Protein AF-A0A378QZB0-F1 (afdb_monomer_lite)

pLDDT: mean 86.27, std 17.07, range [34.69, 98.69]

Secondary structure (DSSP, 8-state):
--HHHHHHHHHHHHHHHHHHHHHHHHHHHHHHHH-----GGGTTTSTTEETTEE--S--S-----GGG--S---SB---TTS-SSPPP-----GGG-SSPPSEEEEEEETTEEEEEETTEEEEES---S-SSTT--TTBS--SS--SS-GGG---EEEEE---SSTTT--HHHHHHHTTTEEEEEEETTHHHHHHHTT--GGGEEEE-TT---SS--GGGHHHHTTS-----

InterPro domains:
  IPR001279 Metallo-beta-lactamase [PF12706] (121-206)
  IPR036866 Ribonuclease Z/Hydroxyacylglutathione hydrolase-like [G3DSA:3.60.15.10] (92-217)
  IPR036866 Ribonuclease Z/Hydroxyacylglutathione hydrolase-like [SSF56281] (97-210)

Sequence (232 aa):
MKPIFKKLLKFTLATLGVLTLIVAILGIMLYRNLGGLPIESRFAHLPYYKNGQFVNLYTDDLPYCPDQATGKGGFIRHDGYTPNGRLPMILLDKTHFGQPKNFAYYWLGHASAILELDGQRFLTDPVFDNANPLNLPLIAPRLQKAPITRQNLPAIDVALISHDHYDHLEATTIRHLVDKAGRFIAPLGVGVRLESWGVPADKITELGWGVFSLGRNPWYESIDNAVKVPKN

Foldseek 3Di:
DDPVVVVVVVVVVVVVVVVVVVVVVLVVLLDLLVFDWDDQVVCVPPPQQDPNDGHDPDPPPDPDDVVPDDDDDDFFDDDPPQDPDDDDDAADFLVVDDFQDCWDWADQDDQFIWTRHHRATETFLDAFAAQDSRSDCGTRGDSDGGSYDLVRDAQHAEYEAEDCGSSRDGLVSLLSCLPRYNAYEEAPGCLSRSVSSPRDSVRYDHDYPPDDDPDDDPPVVVVVVVPPPDDD

Radius of gyration: 23.13 Å; chains: 1; bounding box: 54×54×81 Å

Organism: NCBI:txid90240

Structure (mmCIF, N/CA/C/O backbone):
data_AF-A0A378QZB0-F1
#
_entry.id   AF-A0A378QZB0-F1
#
loop_
_atom_site.group_PDB
_atom_site.id
_atom_site.type_symbol
_atom_site.label_atom_id
_atom_site.label_alt_id
_atom_site.label_comp_id
_atom_site.label_asym_id
_atom_site.label_entity_id
_atom_site.label_seq_id
_atom_site.pdbx_PDB_ins_code
_atom_site.Cartn_x
_atom_site.Cartn_y
_atom_site.Cartn_z
_atom_site.occupancy
_atom_site.B_iso_or_equiv
_atom_site.auth_seq_id
_atom_site.auth_comp_id
_atom_site.auth_asym_id
_atom_site.auth_atom_id
_atom_site.pdbx_PDB_model_num
ATOM 1 N N . MET A 1 1 ? 34.497 34.334 33.535 1.00 57.41 1 MET A N 1
ATOM 2 C CA . MET A 1 1 ? 33.195 34.097 32.857 1.00 57.41 1 MET A CA 1
ATOM 3 C C . MET A 1 1 ? 32.102 33.867 33.892 1.00 57.41 1 MET A C 1
ATOM 5 O O . MET A 1 1 ? 32.253 32.968 34.713 1.00 57.41 1 MET A O 1
ATOM 9 N N . LYS A 1 2 ? 31.036 34.683 33.885 1.00 72.56 2 LYS A N 1
ATOM 10 C CA . LYS A 1 2 ? 29.952 34.644 34.887 1.00 72.56 2 LYS A CA 1
ATOM 11 C C . LYS A 1 2 ? 29.282 33.248 34.929 1.00 72.56 2 LYS A C 1
ATOM 13 O O . LYS A 1 2 ? 29.095 32.654 33.867 1.00 72.56 2 LYS A O 1
ATOM 18 N N . PRO A 1 3 ? 28.884 32.721 36.105 1.00 78.31 3 PRO A N 1
ATOM 19 C CA . PRO A 1 3 ? 28.261 31.392 36.251 1.00 78.31 3 PRO A CA 1
ATOM 20 C C . PRO A 1 3 ? 26.994 31.209 35.396 1.00 78.31 3 PRO A C 1
ATOM 22 O O . PRO A 1 3 ? 26.694 30.101 34.954 1.00 78.31 3 PRO A O 1
ATOM 25 N N . ILE A 1 4 ? 26.306 32.311 35.090 1.00 83.69 4 ILE A N 1
ATOM 26 C CA . ILE A 1 4 ? 25.156 32.372 34.180 1.00 83.69 4 ILE A CA 1
ATOM 27 C C . ILE A 1 4 ? 25.539 31.945 32.753 1.00 83.69 4 ILE A C 1
ATOM 29 O O . ILE A 1 4 ? 24.820 31.165 32.141 1.00 83.69 4 ILE A O 1
ATOM 33 N N . PHE A 1 5 ? 26.704 32.365 32.246 1.00 86.38 5 PHE A N 1
ATOM 34 C CA . PHE A 1 5 ? 27.153 32.030 30.890 1.00 86.38 5 PHE A CA 1
ATOM 35 C C . PHE A 1 5 ? 27.443 30.531 30.732 1.00 86.38 5 PHE A C 1
ATOM 37 O O . PHE A 1 5 ? 27.072 29.930 29.730 1.00 86.38 5 PHE A O 1
ATOM 44 N N . LYS A 1 6 ? 28.046 29.891 31.746 1.00 84.50 6 LYS A N 1
ATOM 45 C CA . LYS A 1 6 ? 28.283 28.436 31.735 1.00 84.50 6 LYS A CA 1
ATOM 46 C C . LYS A 1 6 ? 26.972 27.642 31.760 1.00 84.50 6 LYS A C 1
ATOM 48 O O . LYS A 1 6 ? 26.887 26.613 31.101 1.00 84.50 6 LYS A O 1
ATOM 53 N N . LYS A 1 7 ? 25.961 28.105 32.509 1.00 85.19 7 LYS A N 1
ATOM 54 C CA . LYS A 1 7 ? 24.623 27.493 32.505 1.00 85.19 7 LYS A CA 1
ATOM 55 C C . LYS A 1 7 ? 23.951 27.660 31.141 1.00 85.19 7 LYS A C 1
ATOM 57 O O . LYS A 1 7 ? 23.497 26.667 30.590 1.00 85.19 7 LYS A O 1
ATOM 62 N N . LEU A 1 8 ? 23.965 28.872 30.579 1.00 89.69 8 LEU A N 1
ATOM 63 C CA . LEU A 1 8 ? 23.388 29.157 29.264 1.00 89.69 8 LEU A CA 1
ATOM 64 C C . LEU A 1 8 ? 24.034 28.303 28.167 1.00 89.69 8 LEU A C 1
ATOM 66 O O . LEU A 1 8 ? 23.321 27.643 27.428 1.00 89.69 8 LEU A O 1
ATOM 70 N N . LEU A 1 9 ? 25.368 28.221 28.128 1.00 91.44 9 LEU A N 1
ATOM 71 C CA . LEU A 1 9 ? 26.087 27.378 27.169 1.00 91.44 9 LEU A CA 1
ATOM 72 C C . LEU A 1 9 ? 25.707 25.895 27.299 1.00 91.44 9 LEU A C 1
ATOM 74 O O . LEU A 1 9 ? 25.482 25.240 26.288 1.00 91.44 9 LEU A O 1
ATOM 78 N N . LYS A 1 10 ? 25.596 25.363 28.526 1.00 90.56 10 LYS A N 1
ATOM 79 C CA . LYS A 1 10 ? 25.145 23.978 28.752 1.00 90.56 10 LYS A CA 1
ATOM 80 C C . LYS A 1 10 ? 23.723 23.746 28.240 1.00 90.56 10 LYS A C 1
ATOM 82 O O . LYS A 1 10 ? 23.491 22.730 27.597 1.00 90.56 10 LYS A O 1
ATOM 87 N N . PHE A 1 11 ? 22.799 24.675 28.497 1.00 93.88 11 PHE A N 1
ATOM 88 C CA . PHE A 1 11 ? 21.435 24.593 27.970 1.00 93.88 11 PHE A CA 1
ATOM 89 C C . PHE A 1 11 ? 21.423 24.650 26.443 1.00 93.88 11 PHE A C 1
ATOM 91 O O . PHE A 1 11 ? 20.806 23.796 25.821 1.00 93.88 11 PHE A O 1
ATOM 98 N N . THR A 1 12 ? 22.158 25.582 25.832 1.00 93.44 12 THR A N 1
ATOM 99 C CA . THR A 1 12 ? 22.260 25.685 24.371 1.00 93.44 12 THR A CA 1
ATOM 100 C C . THR A 1 12 ? 22.815 24.405 23.750 1.00 93.44 12 THR A C 1
ATOM 102 O O . THR A 1 12 ? 22.236 23.893 22.797 1.00 93.44 12 THR A O 1
ATOM 105 N N . LEU A 1 13 ? 23.900 23.850 24.301 1.00 95.69 13 LEU A N 1
ATOM 106 C CA . LEU A 1 13 ? 24.486 22.597 23.817 1.00 95.69 13 LEU A CA 1
ATOM 107 C C . LEU A 1 13 ? 23.532 21.409 23.992 1.00 95.69 13 LEU A C 1
ATOM 109 O O . LEU A 1 13 ? 23.420 20.589 23.084 1.00 95.69 13 LEU A O 1
ATOM 113 N N . ALA A 1 14 ? 22.813 21.330 25.116 1.00 95.31 14 ALA A N 1
ATOM 114 C CA . ALA A 1 14 ? 21.803 20.296 25.333 1.00 95.31 14 ALA A CA 1
ATOM 115 C C . ALA A 1 14 ? 20.660 20.403 24.312 1.00 95.31 14 ALA A C 1
ATOM 117 O O . ALA A 1 14 ? 20.296 19.406 23.692 1.00 95.31 14 ALA A O 1
ATOM 118 N N . THR A 1 15 ? 20.146 21.612 24.073 1.00 95.50 15 THR A N 1
ATOM 119 C CA . THR A 1 15 ? 19.108 21.867 23.066 1.00 95.50 15 THR A CA 1
ATOM 120 C C . THR A 1 15 ? 19.581 21.489 21.664 1.00 95.50 15 THR A C 1
ATOM 122 O O . THR A 1 15 ? 18.864 20.795 20.948 1.00 95.50 15 THR A O 1
ATOM 125 N N . LEU A 1 16 ? 20.800 21.878 21.275 1.00 96.88 16 LEU A N 1
ATOM 126 C CA . LEU A 1 16 ? 21.385 21.500 19.984 1.00 96.88 16 LEU A CA 1
ATOM 127 C C . LEU A 1 16 ? 21.545 19.981 19.852 1.00 96.88 16 LEU A C 1
ATOM 129 O O . LEU A 1 16 ? 21.232 19.425 18.799 1.00 96.88 16 LEU A O 1
ATOM 133 N N . GLY A 1 17 ? 21.974 19.301 20.918 1.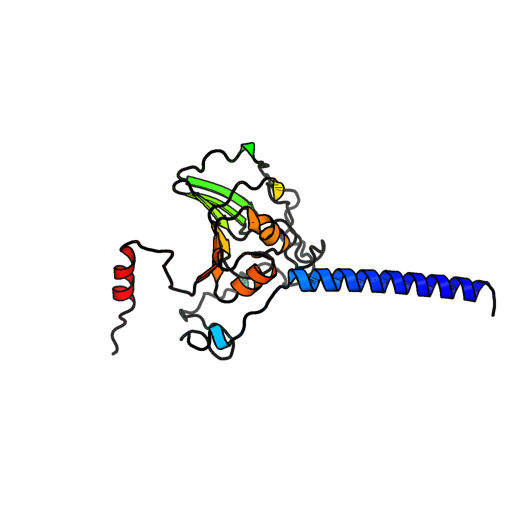00 97.25 17 GLY A N 1
ATOM 134 C CA . GLY A 1 17 ? 22.062 17.842 20.954 1.00 97.25 17 GLY A CA 1
ATOM 135 C C . GLY A 1 17 ? 20.705 17.170 20.728 1.00 97.25 17 GLY A C 1
ATOM 136 O O . GLY A 1 17 ? 20.594 16.280 19.887 1.00 97.25 17 GLY A O 1
ATOM 137 N N . VAL A 1 18 ? 19.655 17.640 21.408 1.00 97.31 18 VAL A N 1
ATOM 138 C CA . VAL A 1 18 ? 18.284 17.128 21.234 1.00 97.31 18 VAL A CA 1
ATOM 139 C C . VAL A 1 18 ? 17.766 17.380 19.816 1.00 97.31 18 VAL A C 1
ATOM 141 O O . VAL A 1 18 ? 17.228 16.466 19.195 1.00 97.31 18 VAL A O 1
ATOM 144 N N . LEU A 1 19 ? 17.956 18.583 19.268 1.00 97.19 19 LEU A N 1
ATOM 145 C CA . LEU A 1 19 ? 17.534 18.906 17.900 1.00 97.19 19 LEU A CA 1
ATOM 146 C C . LEU A 1 19 ? 18.249 18.038 16.862 1.00 97.19 19 LEU A C 1
ATOM 148 O O . LEU A 1 19 ? 17.614 17.532 15.940 1.00 97.19 19 LEU A O 1
ATOM 152 N N . THR A 1 20 ? 19.550 17.813 17.043 1.00 97.31 20 THR A N 1
ATOM 153 C CA . THR A 1 20 ? 20.342 16.947 16.161 1.00 97.31 20 THR A CA 1
ATOM 154 C C . THR A 1 20 ? 19.820 15.513 16.195 1.00 97.31 20 THR A C 1
ATOM 156 O O . THR A 1 20 ? 19.658 14.892 15.146 1.00 97.31 20 THR A O 1
ATOM 159 N N . LEU A 1 21 ? 19.488 15.002 17.385 1.00 97.75 21 LEU A N 1
ATOM 160 C CA . LEU A 1 21 ? 18.895 13.676 17.543 1.00 97.75 21 LEU A CA 1
ATOM 161 C C . LEU A 1 21 ? 17.531 13.572 16.845 1.00 97.75 21 LEU A C 1
ATOM 163 O O . LEU A 1 21 ? 17.283 12.593 16.147 1.00 97.75 21 LEU A O 1
ATOM 167 N N . ILE A 1 22 ? 16.667 14.582 16.983 1.00 96.12 22 ILE A N 1
ATOM 168 C CA . ILE A 1 22 ? 15.363 14.620 16.302 1.00 96.12 22 ILE A CA 1
ATOM 169 C C . ILE A 1 22 ? 15.548 14.589 14.782 1.00 96.12 22 ILE A C 1
ATOM 171 O O . ILE A 1 22 ? 14.912 13.779 14.110 1.00 96.12 22 ILE A O 1
ATOM 175 N N . VAL A 1 23 ? 16.437 15.423 14.236 1.00 96.56 23 VAL A N 1
ATOM 176 C CA . VAL A 1 23 ? 16.725 15.456 12.792 1.00 96.56 23 VAL A CA 1
ATOM 177 C C . VAL A 1 23 ? 17.281 14.117 12.312 1.00 96.56 23 VAL A C 1
ATOM 179 O O . VAL A 1 23 ? 16.849 13.626 11.273 1.00 96.56 23 VAL A O 1
AT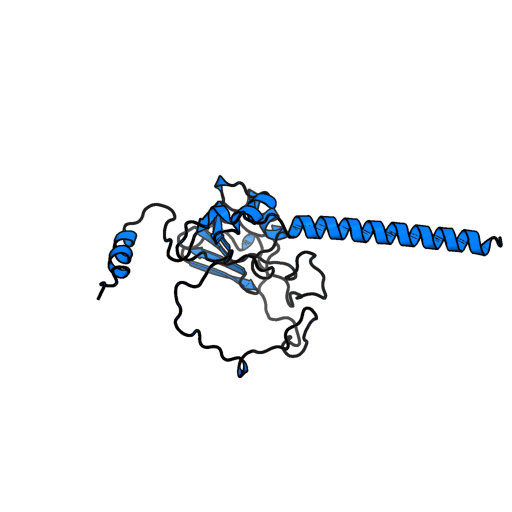OM 182 N N . ALA A 1 24 ? 18.179 13.489 13.073 1.00 97.31 24 ALA A N 1
ATOM 183 C CA . ALA A 1 24 ? 18.713 12.173 12.736 1.00 97.31 24 ALA A CA 1
ATOM 184 C C . ALA A 1 24 ? 17.611 11.101 12.707 1.00 97.31 24 ALA A C 1
ATOM 186 O O . ALA A 1 24 ? 17.528 10.332 11.750 1.00 97.31 24 ALA A O 1
ATOM 187 N N . ILE A 1 25 ? 16.722 11.079 13.707 1.00 96.69 25 ILE A N 1
ATOM 188 C CA . ILE A 1 25 ? 15.586 10.146 13.757 1.00 96.69 25 ILE A CA 1
ATOM 189 C C . ILE A 1 25 ? 14.651 10.370 12.564 1.00 96.69 25 ILE A C 1
ATOM 191 O O . ILE A 1 25 ? 14.311 9.412 11.870 1.00 96.69 25 ILE A O 1
ATOM 195 N N . LEU A 1 26 ? 14.273 11.621 12.284 1.00 95.94 26 LEU A N 1
ATOM 196 C CA . LEU A 1 26 ? 13.419 11.957 11.143 1.00 95.94 26 LEU A CA 1
ATOM 197 C C . LEU A 1 26 ? 14.085 11.606 9.810 1.00 95.94 26 LEU A C 1
ATOM 199 O O . LEU A 1 26 ? 13.417 11.081 8.926 1.00 95.94 26 LEU A O 1
ATOM 203 N N . GLY A 1 27 ? 15.394 11.825 9.675 1.00 96.81 27 GLY A N 1
ATOM 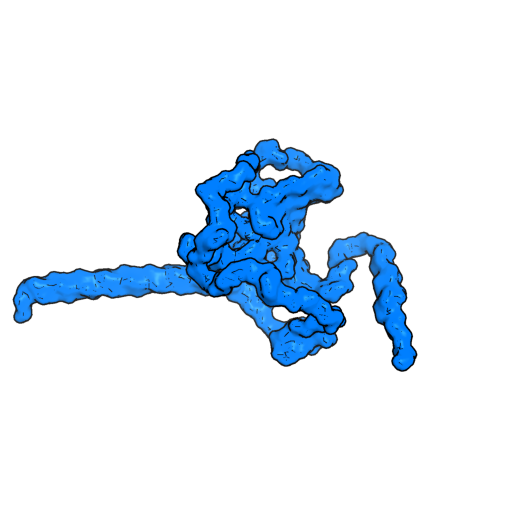204 C CA . GLY A 1 27 ? 16.166 11.436 8.496 1.00 96.81 27 GLY A CA 1
ATOM 205 C C . GLY A 1 27 ? 16.164 9.924 8.274 1.00 96.81 27 GLY A C 1
ATOM 206 O O . GLY A 1 27 ? 15.909 9.465 7.162 1.00 96.81 27 GLY A O 1
ATOM 207 N N . ILE A 1 28 ? 16.354 9.137 9.338 1.00 96.31 28 ILE A N 1
ATOM 208 C CA . ILE A 1 28 ? 16.270 7.670 9.281 1.00 96.31 28 ILE A CA 1
ATOM 209 C C . ILE A 1 28 ? 14.851 7.224 8.910 1.00 96.31 28 ILE A C 1
ATOM 211 O O . ILE A 1 28 ? 14.683 6.348 8.062 1.00 96.31 28 ILE A O 1
ATOM 215 N N . MET A 1 29 ? 13.819 7.817 9.516 1.00 96.06 29 MET A N 1
ATOM 216 C CA . MET A 1 29 ? 12.421 7.507 9.195 1.00 96.06 29 MET A CA 1
ATOM 217 C C . MET A 1 29 ? 12.090 7.836 7.737 1.00 96.06 29 MET A C 1
ATOM 219 O O . MET A 1 29 ? 11.493 7.006 7.051 1.00 96.06 29 MET A O 1
ATOM 223 N N . LEU A 1 30 ? 12.520 9.005 7.254 1.00 96.19 30 LEU A N 1
ATOM 224 C CA . LEU A 1 30 ? 12.334 9.442 5.874 1.00 96.19 30 LEU A CA 1
ATOM 225 C C . LEU A 1 30 ? 13.011 8.472 4.909 1.00 96.19 30 LEU A C 1
ATOM 227 O O . LEU A 1 30 ? 12.356 7.967 4.006 1.00 96.19 30 LEU A O 1
ATOM 231 N N . TYR A 1 31 ? 14.287 8.154 5.136 1.00 95.81 31 TYR A N 1
ATOM 232 C CA . TYR A 1 31 ? 15.036 7.210 4.308 1.00 95.81 31 TYR A CA 1
ATOM 233 C C . TYR A 1 31 ? 14.353 5.837 4.246 1.00 95.81 31 TYR A C 1
ATOM 235 O O . TYR A 1 31 ? 14.122 5.299 3.163 1.00 95.81 31 TYR A O 1
ATOM 243 N N . ARG A 1 32 ? 13.928 5.301 5.399 1.00 95.69 32 ARG A N 1
ATOM 244 C CA . ARG A 1 32 ? 13.194 4.027 5.462 1.00 95.69 32 ARG A CA 1
ATOM 245 C C . ARG A 1 32 ? 11.872 4.072 4.694 1.00 95.69 32 ARG A C 1
ATOM 247 O O . ARG A 1 32 ? 11.484 3.057 4.121 1.00 95.69 32 ARG A O 1
ATOM 254 N N . ASN A 1 33 ? 11.163 5.201 4.710 1.00 96.25 33 ASN A N 1
ATOM 255 C CA . ASN A 1 33 ? 9.860 5.366 4.057 1.00 96.25 33 ASN A CA 1
ATOM 256 C C . ASN A 1 33 ? 9.950 5.805 2.589 1.00 96.25 33 ASN A C 1
ATOM 258 O O . ASN A 1 33 ? 8.970 5.653 1.870 1.00 96.25 33 ASN A O 1
ATOM 262 N N . LEU A 1 34 ? 11.100 6.297 2.123 1.00 95.44 34 LEU A N 1
ATOM 263 C CA . LEU A 1 34 ? 11.385 6.449 0.696 1.00 95.44 34 LEU A CA 1
ATOM 264 C C . LEU A 1 34 ? 11.585 5.075 0.051 1.00 95.44 34 LEU A C 1
ATOM 266 O O . LEU A 1 34 ? 10.964 4.783 -0.962 1.00 95.44 34 LEU A O 1
ATOM 270 N N . GLY A 1 35 ? 12.360 4.194 0.682 1.00 94.31 35 GLY A N 1
ATOM 271 C CA . GLY A 1 35 ? 12.640 2.874 0.122 1.00 94.31 35 GLY A CA 1
ATOM 272 C C . GLY A 1 35 ? 13.557 2.919 -1.105 1.00 94.31 35 GLY A C 1
ATOM 273 O O . GLY A 1 35 ? 14.210 3.925 -1.385 1.00 94.31 35 GLY A O 1
ATOM 274 N N . GLY A 1 36 ? 13.651 1.787 -1.798 1.00 93.94 36 GLY A N 1
ATOM 275 C CA . GLY A 1 36 ? 14.533 1.599 -2.946 1.00 93.94 36 GLY A CA 1
ATOM 276 C C . GLY A 1 36 ? 14.023 2.259 -4.229 1.00 93.94 36 GLY A C 1
ATOM 277 O O . GLY A 1 36 ? 12.818 2.406 -4.439 1.00 93.94 36 GLY A O 1
ATOM 278 N N . LEU A 1 37 ? 14.964 2.619 -5.103 1.00 92.50 37 LEU A N 1
ATOM 279 C CA . LEU A 1 37 ? 14.697 3.116 -6.452 1.00 92.50 37 LEU A CA 1
ATOM 280 C C . LEU A 1 37 ? 15.114 2.065 -7.485 1.00 92.50 37 LEU A C 1
ATOM 282 O O . LEU A 1 37 ? 16.136 1.398 -7.293 1.00 92.50 37 LEU A O 1
ATOM 286 N N . PRO A 1 38 ? 14.352 1.901 -8.577 1.00 91.44 38 PRO A N 1
ATOM 287 C CA . PRO A 1 38 ? 14.710 0.959 -9.621 1.00 91.44 38 PRO A CA 1
ATOM 288 C C . PRO A 1 38 ? 15.914 1.444 -10.436 1.00 91.44 38 PRO A C 1
ATOM 290 O O . PRO A 1 38 ? 16.201 2.635 -10.521 1.00 91.44 38 PRO A O 1
ATOM 293 N N . ILE A 1 39 ? 16.601 0.494 -11.070 1.00 89.88 39 ILE A N 1
ATOM 294 C CA . ILE A 1 39 ? 17.703 0.768 -11.996 1.00 89.88 39 ILE A CA 1
ATOM 295 C C . ILE A 1 39 ? 17.138 0.841 -13.416 1.00 89.88 39 ILE A C 1
ATOM 297 O O . ILE A 1 39 ? 16.461 -0.087 -13.858 1.00 89.88 39 ILE A O 1
ATOM 301 N N . GLU A 1 40 ? 17.453 1.911 -14.148 1.00 88.69 40 GLU A N 1
ATOM 302 C CA . GLU A 1 40 ? 16.883 2.188 -15.477 1.00 88.69 40 GLU A CA 1
ATOM 303 C C . GLU A 1 40 ? 17.123 1.080 -16.513 1.00 88.69 40 GLU A C 1
ATOM 305 O O . GLU A 1 40 ? 16.279 0.837 -17.376 1.00 88.69 40 GLU A O 1
ATOM 310 N N . SER A 1 41 ? 18.249 0.364 -16.418 1.00 90.62 41 SER A N 1
ATOM 311 C CA . SER A 1 41 ? 18.588 -0.733 -17.336 1.00 90.62 41 SER A CA 1
ATOM 312 C C . SER A 1 41 ? 17.539 -1.850 -17.354 1.00 90.62 41 SER A C 1
ATOM 314 O O . SER A 1 41 ? 17.419 -2.551 -18.359 1.00 90.62 41 SER A O 1
ATOM 316 N N . ARG A 1 42 ? 16.725 -1.979 -16.294 1.00 91.75 42 ARG A N 1
ATOM 317 C CA . ARG A 1 42 ? 15.584 -2.905 -16.238 1.00 91.75 42 ARG A CA 1
ATOM 318 C C . ARG A 1 42 ? 14.511 -2.585 -17.276 1.00 91.75 42 ARG A C 1
ATOM 320 O O . ARG A 1 42 ? 13.802 -3.495 -17.686 1.00 91.75 42 ARG A O 1
ATOM 327 N N . PHE A 1 43 ? 14.385 -1.327 -17.691 1.00 92.75 43 PHE A N 1
ATOM 328 C CA . PHE A 1 43 ? 13.295 -0.846 -18.547 1.00 92.75 43 PHE A CA 1
ATOM 329 C C . PHE A 1 43 ? 13.764 -0.392 -19.926 1.00 92.75 43 PHE A C 1
ATOM 331 O O . PHE A 1 43 ? 12.938 -0.250 -20.817 1.00 92.75 43 PHE A O 1
ATOM 338 N N . ALA A 1 44 ? 15.073 -0.222 -20.135 1.00 91.25 44 ALA A N 1
ATOM 339 C CA . ALA A 1 44 ? 15.654 0.289 -21.380 1.00 91.25 44 ALA A CA 1
ATOM 340 C C . ALA A 1 44 ? 15.275 -0.501 -22.652 1.00 91.25 44 ALA A C 1
ATOM 342 O O . ALA A 1 44 ? 15.399 0.019 -23.756 1.00 91.25 44 ALA A O 1
ATOM 343 N N . HIS A 1 45 ? 14.822 -1.748 -22.509 1.00 88.19 45 HIS A N 1
ATOM 344 C CA . HIS A 1 45 ? 14.368 -2.588 -23.618 1.00 88.19 45 HIS A CA 1
ATOM 345 C C . HIS A 1 45 ? 12.887 -2.379 -23.992 1.00 88.19 45 HIS A C 1
ATOM 347 O O . HIS A 1 45 ? 12.439 -2.900 -25.012 1.00 88.19 45 HIS A O 1
ATOM 353 N N . LEU A 1 46 ? 12.109 -1.661 -23.174 1.00 88.88 46 LEU A N 1
ATOM 354 C CA . LEU A 1 46 ? 10.682 -1.444 -23.398 1.00 88.88 46 LEU A CA 1
ATOM 355 C C . LEU A 1 46 ? 10.465 -0.330 -24.434 1.00 88.88 46 LEU A C 1
ATOM 357 O O . LEU A 1 46 ? 11.069 0.737 -24.321 1.00 88.88 46 LEU A O 1
ATOM 361 N N . PRO A 1 47 ? 9.545 -0.503 -25.401 1.00 88.00 47 PRO A N 1
ATOM 362 C CA . PRO A 1 47 ? 9.321 0.490 -26.459 1.00 88.00 47 PRO A CA 1
ATOM 363 C C . PRO A 1 47 ? 8.748 1.820 -25.937 1.00 88.00 47 PRO A C 1
ATOM 365 O O . PRO A 1 47 ? 8.865 2.855 -26.598 1.00 88.00 47 PRO A O 1
ATOM 368 N N . TYR A 1 48 ? 8.149 1.792 -24.745 1.00 88.75 48 TYR A N 1
ATOM 369 C CA . TYR A 1 48 ? 7.555 2.931 -24.047 1.00 88.75 48 TYR A CA 1
ATOM 370 C C . TYR A 1 48 ? 8.423 3.451 -22.891 1.00 88.75 48 TYR A C 1
ATOM 372 O O . TYR A 1 48 ? 7.921 4.153 -22.020 1.00 88.75 48 TYR A O 1
ATOM 380 N N . TYR A 1 49 ? 9.722 3.135 -22.871 1.00 91.44 49 TYR A N 1
ATOM 381 C CA . TYR A 1 49 ? 10.684 3.731 -21.943 1.00 91.44 49 TYR A CA 1
ATOM 382 C C . TYR A 1 49 ? 11.757 4.493 -22.726 1.00 91.44 49 TYR A C 1
ATOM 384 O O . TYR A 1 49 ? 12.529 3.903 -23.481 1.00 91.44 49 TYR A O 1
ATOM 392 N N . LYS A 1 50 ? 11.791 5.821 -22.591 1.00 90.38 50 LYS A N 1
ATOM 393 C CA . LYS A 1 50 ? 12.702 6.706 -23.333 1.00 90.38 50 LYS A CA 1
ATOM 394 C C . LYS A 1 50 ? 13.265 7.768 -22.396 1.00 90.38 50 LYS A C 1
ATOM 396 O O . LYS A 1 50 ? 12.526 8.348 -21.611 1.00 90.38 50 LYS A O 1
ATOM 401 N N . ASN A 1 51 ? 14.566 8.044 -22.502 1.00 89.31 51 ASN A N 1
ATOM 402 C CA . ASN A 1 51 ? 15.252 9.099 -21.740 1.00 89.31 51 ASN A CA 1
ATOM 403 C C . ASN A 1 51 ? 15.016 9.028 -20.215 1.00 89.31 51 ASN A C 1
ATOM 405 O O . ASN A 1 51 ? 14.790 10.050 -19.574 1.00 89.31 51 ASN A O 1
ATOM 409 N N . GLY A 1 52 ? 15.028 7.818 -19.646 1.00 87.62 52 GLY A N 1
ATOM 410 C CA . GLY A 1 52 ? 14.834 7.609 -18.206 1.00 87.62 52 GLY A CA 1
ATOM 411 C C . GLY A 1 52 ? 13.378 7.700 -17.728 1.00 87.62 52 GLY A C 1
ATOM 412 O O . GLY A 1 52 ? 13.135 7.745 -16.525 1.00 87.62 52 GLY A O 1
ATOM 413 N N . GLN A 1 53 ? 12.399 7.756 -18.638 1.00 89.56 53 GLN A N 1
ATOM 414 C CA . GLN A 1 53 ? 10.984 7.922 -18.299 1.00 89.56 53 GLN A CA 1
ATOM 415 C C . GLN A 1 53 ? 10.083 6.983 -19.103 1.00 89.56 53 GLN A C 1
ATOM 417 O O . GLN A 1 53 ? 10.358 6.657 -20.260 1.00 89.56 53 GLN A O 1
ATOM 422 N N . PHE A 1 54 ? 8.968 6.577 -18.494 1.00 89.81 54 PHE A N 1
ATOM 423 C CA . PHE A 1 54 ? 7.882 5.923 -19.215 1.00 89.81 54 PHE A CA 1
ATOM 424 C C . PHE A 1 54 ? 7.108 6.960 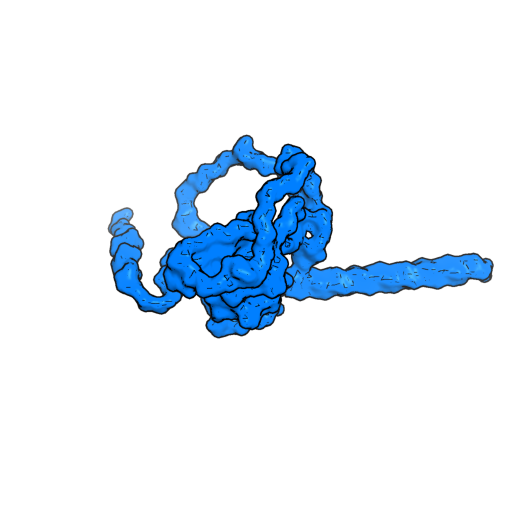-20.037 1.00 89.81 54 PHE A C 1
ATOM 426 O O . PHE A 1 54 ? 6.731 8.012 -19.525 1.00 89.81 54 PHE A O 1
ATOM 433 N N . VAL A 1 55 ? 6.869 6.661 -21.309 1.00 88.50 55 VAL A N 1
ATOM 434 C CA . VAL A 1 55 ? 6.140 7.521 -22.246 1.00 88.50 55 VAL A CA 1
ATOM 435 C C . VAL A 1 55 ? 4.808 6.866 -22.560 1.00 88.50 55 VAL A C 1
ATOM 437 O O . VAL A 1 55 ? 4.800 5.727 -23.018 1.00 88.50 55 VAL A O 1
ATOM 440 N N . ASN A 1 56 ? 3.701 7.581 -22.335 1.00 84.12 56 ASN A N 1
ATOM 441 C CA . ASN A 1 56 ? 2.350 7.078 -22.591 1.00 84.12 56 ASN A 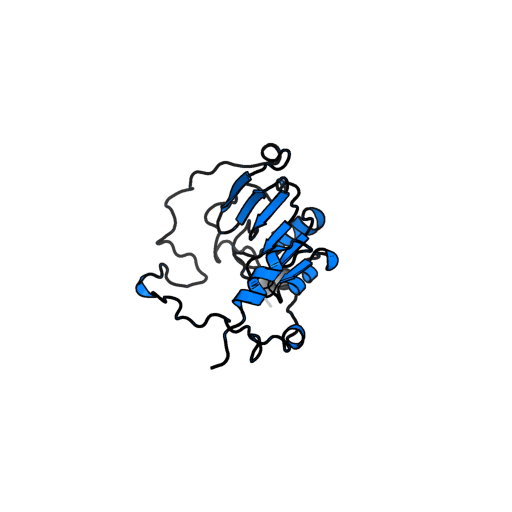CA 1
ATOM 442 C C . ASN A 1 56 ? 2.228 6.443 -23.983 1.00 84.12 56 ASN A C 1
ATOM 444 O O . ASN A 1 56 ? 2.617 7.033 -24.989 1.00 84.12 56 ASN A O 1
ATOM 448 N N . LEU A 1 57 ? 1.655 5.237 -24.019 1.00 78.12 57 LEU A N 1
ATOM 449 C CA . LEU A 1 57 ? 1.354 4.520 -25.262 1.00 78.12 57 LEU A CA 1
ATOM 450 C C . LEU A 1 57 ? 0.173 5.135 -26.020 1.00 78.12 57 LEU A C 1
ATOM 452 O O . LEU A 1 57 ? 0.105 5.028 -27.240 1.00 78.12 57 LEU A O 1
ATOM 456 N N . TYR A 1 58 ? -0.740 5.773 -25.288 1.00 74.50 58 TYR A N 1
ATOM 457 C CA . TYR A 1 58 ? -1.890 6.482 -25.829 1.00 74.50 58 TYR A CA 1
ATOM 458 C C . TYR A 1 58 ? -1.573 7.975 -25.808 1.00 74.50 58 TYR A C 1
ATOM 460 O O . TYR A 1 58 ? -1.401 8.563 -24.740 1.00 74.50 58 TYR A O 1
ATOM 468 N N . THR A 1 59 ? -1.426 8.557 -26.993 1.00 66.75 59 THR A N 1
ATOM 469 C CA . THR A 1 59 ? -1.085 9.973 -27.190 1.00 66.75 59 THR A CA 1
ATOM 470 C C . THR A 1 59 ? -2.287 10.816 -27.587 1.00 66.75 59 THR A C 1
ATOM 472 O O . THR A 1 59 ? -2.102 11.976 -27.938 1.00 66.75 59 THR A O 1
ATOM 475 N N . ASP A 1 60 ? -3.494 10.243 -27.577 1.00 73.38 60 ASP A N 1
ATOM 476 C CA . ASP A 1 60 ? -4.708 11.035 -27.741 1.00 73.38 60 ASP A CA 1
ATOM 477 C C . ASP A 1 60 ? -4.707 12.129 -26.674 1.00 73.38 60 ASP A C 1
ATOM 479 O O . ASP A 1 60 ? -4.350 11.869 -25.519 1.00 73.38 60 ASP A O 1
ATOM 483 N N . ASP A 1 61 ? -5.060 13.351 -27.074 1.00 67.00 61 ASP A N 1
ATOM 484 C CA . ASP A 1 61 ? -5.089 14.501 -26.179 1.00 67.00 61 ASP A CA 1
ATOM 485 C C . ASP A 1 61 ? -5.989 14.172 -24.984 1.00 67.00 61 ASP A C 1
ATOM 487 O O . ASP A 1 61 ? -7.220 14.181 -25.080 1.00 67.00 61 ASP A O 1
ATOM 491 N N . LEU A 1 62 ? -5.375 13.855 -23.838 1.00 69.19 62 LEU A N 1
ATOM 492 C CA . LEU A 1 62 ? -6.111 13.755 -22.590 1.00 69.19 62 LEU A CA 1
ATOM 493 C C . LEU A 1 62 ? -6.773 15.118 -22.382 1.00 69.19 62 LEU A C 1
ATOM 495 O O . LEU A 1 62 ? -6.061 16.127 -22.404 1.00 69.19 62 LEU A O 1
ATOM 499 N N . PRO A 1 63 ? -8.102 15.181 -22.192 1.00 75.19 63 PRO A N 1
ATOM 500 C CA . PRO A 1 63 ? -8.779 16.448 -21.987 1.00 75.19 63 PRO A CA 1
ATOM 501 C C . PRO A 1 63 ? -8.181 17.132 -20.755 1.00 75.19 63 PRO A C 1
ATOM 503 O O . PRO A 1 63 ? -8.412 16.733 -19.614 1.00 75.19 63 PRO A O 1
ATOM 506 N N . TYR A 1 64 ? -7.360 18.151 -21.001 1.00 76.75 64 TYR A N 1
ATOM 507 C CA . TYR A 1 64 ? -6.742 18.963 -19.970 1.00 76.75 64 TYR A CA 1
ATOM 508 C C . TYR A 1 64 ? -7.634 20.177 -19.743 1.00 76.75 64 TYR A C 1
ATOM 510 O O . TYR A 1 64 ? -7.644 21.119 -20.533 1.00 76.75 64 TYR A O 1
ATOM 518 N N . CYS A 1 65 ? -8.419 20.133 -18.670 1.00 80.38 65 CYS A N 1
ATOM 519 C CA . CYS A 1 65 ? -9.339 21.200 -18.290 1.00 80.38 65 CYS A CA 1
ATOM 520 C C . CYS A 1 65 ? -8.811 21.922 -17.038 1.00 80.38 65 CYS A C 1
ATOM 522 O O . CYS A 1 65 ? -9.332 21.690 -15.945 1.00 80.38 65 CYS A O 1
ATOM 524 N N . PRO A 1 66 ? -7.780 22.785 -17.153 1.00 77.69 66 PRO A N 1
ATOM 525 C CA . PRO A 1 66 ? -7.182 23.463 -15.999 1.00 77.69 66 PRO A CA 1
ATOM 526 C C . PRO A 1 66 ? -8.197 24.327 -15.245 1.00 77.69 66 PRO A C 1
ATOM 528 O O . PRO A 1 66 ? -8.127 24.426 -14.025 1.00 77.69 66 PRO A O 1
ATOM 531 N N . ASP A 1 67 ? -9.190 24.872 -15.948 1.00 81.12 67 ASP A N 1
ATOM 532 C CA . ASP A 1 67 ? -10.267 25.672 -15.356 1.00 81.12 67 ASP A CA 1
ATOM 533 C C . ASP A 1 67 ? -11.205 24.847 -14.455 1.00 81.12 67 ASP A C 1
ATOM 535 O O . ASP A 1 67 ? -11.915 25.403 -13.619 1.00 81.12 67 ASP A O 1
ATOM 539 N N . GLN A 1 68 ? -11.208 23.518 -14.607 1.00 75.00 68 GLN A N 1
ATOM 540 C CA . GLN A 1 68 ? -11.956 22.582 -13.761 1.00 75.00 68 GLN A CA 1
ATOM 541 C C . GLN A 1 68 ? -11.102 22.011 -12.621 1.00 75.00 68 GLN A C 1
ATOM 543 O O . GLN A 1 68 ? -11.628 21.311 -11.754 1.00 75.00 68 GLN A O 1
ATOM 548 N N . ALA A 1 69 ? -9.795 22.295 -12.594 1.00 67.62 69 ALA A N 1
ATOM 549 C CA . ALA A 1 69 ? -8.926 21.848 -11.518 1.00 67.62 69 ALA A CA 1
ATOM 550 C C . ALA A 1 69 ? -9.269 22.610 -10.230 1.00 67.62 69 ALA A C 1
ATOM 552 O O . ALA A 1 69 ? -9.006 23.803 -10.076 1.00 67.62 69 ALA A O 1
ATOM 553 N N . THR A 1 70 ? -9.873 21.911 -9.273 1.00 61.38 70 THR A N 1
ATOM 554 C CA . THR A 1 70 ? -10.195 22.476 -7.963 1.00 61.38 70 THR A CA 1
ATOM 555 C C . THR A 1 70 ? -8.997 22.368 -7.026 1.00 61.38 70 THR A C 1
ATOM 557 O O . THR A 1 70 ? -8.471 21.279 -6.812 1.00 61.38 70 THR A O 1
ATOM 560 N N . GLY A 1 71 ? -8.606 23.484 -6.410 1.00 60.09 71 GLY A N 1
ATOM 561 C CA . GLY A 1 71 ? -7.526 23.533 -5.422 1.00 60.09 71 GLY A CA 1
ATOM 562 C C . GLY A 1 71 ? -6.403 24.467 -5.852 1.00 60.09 71 GLY A C 1
ATOM 563 O O . GLY A 1 71 ? -6.003 24.499 -7.009 1.00 60.09 71 GLY A O 1
ATOM 564 N N . LYS A 1 72 ? -5.874 25.247 -4.911 1.00 58.50 72 LYS A N 1
ATOM 565 C CA . LYS A 1 72 ? -4.560 25.866 -5.095 1.00 58.50 72 LYS A CA 1
ATOM 566 C C . LYS A 1 72 ? -3.555 24.768 -4.736 1.00 58.50 72 LYS A C 1
ATOM 568 O O . LYS A 1 72 ? -3.660 24.196 -3.658 1.00 58.50 72 LYS A O 1
ATOM 573 N N . GLY A 1 73 ? -2.674 24.369 -5.649 1.00 57.16 73 GLY A N 1
ATOM 574 C CA . GLY A 1 73 ? -1.654 23.360 -5.337 1.00 57.16 73 GLY A CA 1
ATOM 575 C C . GLY A 1 73 ? -0.803 23.782 -4.129 1.00 57.16 73 GLY A C 1
ATOM 576 O O . GLY A 1 73 ? -0.627 24.973 -3.878 1.00 57.16 73 GLY A O 1
ATOM 577 N N . GLY A 1 74 ? -0.273 22.824 -3.368 1.00 62.00 74 GLY A N 1
ATOM 578 C CA . GLY A 1 74 ? 0.603 23.119 -2.233 1.00 62.00 74 GLY A CA 1
ATOM 579 C C . GLY A 1 74 ? 0.713 21.977 -1.226 1.00 62.00 74 GLY A C 1
ATOM 580 O O . GLY A 1 74 ? -0.145 21.106 -1.147 1.00 62.00 74 GLY A O 1
ATOM 581 N N . PHE A 1 75 ? 1.784 21.997 -0.430 1.00 55.22 75 PHE A N 1
ATOM 582 C CA . PHE A 1 75 ? 2.032 21.013 0.634 1.00 55.22 75 PHE A CA 1
ATOM 583 C C . PHE A 1 75 ? 1.336 21.360 1.959 1.00 55.22 75 PHE A C 1
ATOM 585 O O . PHE A 1 75 ? 1.348 20.554 2.886 1.00 55.22 75 PHE A O 1
ATOM 592 N N . ILE A 1 76 ? 0.751 22.557 2.056 1.00 61.72 76 ILE A N 1
ATOM 593 C CA . ILE A 1 76 ? 0.088 23.076 3.254 1.00 61.72 76 ILE A CA 1
ATOM 594 C C . ILE A 1 76 ? -1.423 22.969 3.050 1.00 61.72 76 ILE A C 1
ATOM 596 O O . ILE A 1 76 ? -1.932 23.277 1.975 1.00 61.72 76 ILE A O 1
ATOM 600 N N . ARG A 1 77 ? -2.127 22.512 4.091 1.00 61.38 77 ARG A N 1
ATOM 601 C CA . ARG A 1 77 ? -3.585 22.327 4.119 1.00 61.38 77 ARG A CA 1
ATOM 602 C C . ARG A 1 77 ? -4.326 23.509 3.474 1.00 61.38 77 ARG A C 1
ATOM 604 O O . ARG A 1 77 ? -4.204 24.631 3.953 1.00 61.38 77 ARG A O 1
ATOM 611 N N . HIS A 1 78 ? -5.142 23.215 2.459 1.00 59.69 78 HIS A N 1
ATOM 612 C CA . HIS A 1 78 ? -6.108 24.154 1.897 1.00 59.69 78 HIS A CA 1
ATOM 613 C C . HIS A 1 78 ? -7.522 23.866 2.407 1.00 59.69 78 HIS A C 1
ATOM 615 O O . HIS A 1 78 ? -8.068 22.771 2.297 1.00 59.69 78 HIS A O 1
ATOM 621 N N . ASP A 1 79 ? -8.101 24.897 2.989 1.00 60.97 79 ASP A N 1
ATOM 622 C CA . ASP A 1 79 ? -9.316 24.920 3.792 1.00 60.97 79 ASP A CA 1
ATOM 623 C C . ASP A 1 79 ? -10.578 24.932 2.919 1.00 60.97 79 ASP A C 1
ATOM 625 O O . ASP A 1 79 ? -11.618 24.437 3.339 1.00 60.97 79 ASP A O 1
ATOM 629 N N . GLY A 1 80 ? -10.485 25.460 1.692 1.00 66.69 80 GLY A N 1
ATOM 630 C CA . GLY A 1 80 ? -11.649 25.801 0.862 1.00 66.69 80 GLY A CA 1
ATOM 631 C C . GLY A 1 80 ? -12.533 24.627 0.425 1.00 66.69 80 GLY A C 1
ATOM 632 O O . GLY A 1 80 ? -13.707 24.838 0.147 1.00 66.69 80 GLY A O 1
ATOM 633 N N . TYR A 1 81 ? -11.997 23.403 0.400 1.00 71.81 81 TYR A N 1
ATOM 634 C CA . TYR A 1 81 ? -12.727 22.183 0.013 1.00 71.81 81 TYR A CA 1
ATOM 635 C C . TYR A 1 81 ? -12.850 21.170 1.162 1.00 71.81 81 TYR A C 1
ATOM 637 O O . TYR A 1 81 ? -13.283 20.037 0.961 1.00 71.81 81 TYR A O 1
ATOM 645 N N . THR A 1 82 ? -12.442 21.551 2.377 1.00 77.88 82 THR A N 1
ATOM 646 C CA . THR A 1 82 ? -12.518 20.667 3.545 1.00 77.88 82 THR A CA 1
ATOM 647 C C . THR A 1 82 ? -13.966 20.616 4.053 1.00 77.88 82 THR A C 1
ATOM 649 O O . THR A 1 82 ? -14.537 21.672 4.318 1.00 77.88 82 THR A O 1
ATOM 652 N N . PRO A 1 83 ? -14.576 19.429 4.246 1.00 81.88 83 PRO A N 1
ATOM 653 C CA . PRO A 1 83 ? -15.899 19.330 4.859 1.00 81.88 83 PRO A CA 1
ATOM 654 C C . PRO A 1 83 ? -15.938 19.971 6.256 1.00 81.88 83 PRO A C 1
ATOM 656 O O . PRO A 1 83 ? -15.004 19.818 7.043 1.00 81.88 83 PRO A O 1
ATOM 659 N N . ASN A 1 84 ? -17.052 20.625 6.603 1.00 83.75 84 ASN A N 1
ATOM 660 C CA . ASN A 1 84 ? -17.239 21.312 7.895 1.00 83.75 84 ASN A CA 1
ATOM 661 C C . ASN A 1 84 ? -17.279 20.372 9.119 1.00 83.75 84 ASN A C 1
ATOM 663 O O . ASN A 1 84 ? -17.333 20.828 10.259 1.00 83.75 84 ASN A O 1
ATOM 667 N N . GLY A 1 85 ? -17.277 19.059 8.902 1.00 86.38 85 GLY A N 1
ATOM 668 C CA . GLY A 1 85 ? -17.339 18.049 9.948 1.00 86.38 85 GLY A CA 1
ATOM 669 C C . GLY A 1 85 ? -16.912 16.682 9.431 1.00 86.38 85 GLY A C 1
ATOM 670 O O . GLY A 1 85 ? -16.538 16.522 8.270 1.00 86.38 85 GLY A O 1
ATOM 671 N N . ARG A 1 86 ? -16.967 15.679 10.310 1.00 87.75 86 ARG A N 1
ATOM 672 C CA . ARG A 1 86 ? -16.709 14.290 9.916 1.00 87.75 86 ARG A CA 1
ATOM 673 C C . ARG A 1 86 ? -17.817 13.799 8.995 1.00 87.75 86 ARG A C 1
ATOM 675 O O . ARG A 1 86 ? -18.994 14.044 9.255 1.00 87.75 86 ARG A O 1
ATOM 682 N N . LEU A 1 87 ? -17.430 13.083 7.950 1.00 90.38 87 LEU A N 1
ATOM 683 C CA . LEU A 1 87 ? -18.369 12.411 7.067 1.00 90.38 87 LEU A CA 1
ATOM 684 C C . LEU A 1 87 ? -18.899 11.149 7.767 1.00 90.38 87 LEU A C 1
ATOM 686 O O . LEU A 1 87 ? -18.131 10.486 8.475 1.00 90.38 87 LEU A O 1
ATOM 690 N N . PRO A 1 88 ? -20.178 10.781 7.573 1.00 92.81 88 PRO A N 1
ATOM 691 C CA . PRO A 1 88 ? -20.711 9.521 8.077 1.00 92.81 88 PRO A CA 1
ATOM 692 C C . PRO A 1 88 ? -19.839 8.342 7.638 1.00 92.81 88 PRO A C 1
ATOM 694 O O . PRO A 1 88 ? -19.431 8.257 6.480 1.00 92.81 88 PRO A O 1
ATOM 697 N N . MET A 1 89 ? -19.536 7.437 8.566 1.00 94.12 89 MET A N 1
ATOM 698 C CA . MET A 1 89 ? -18.718 6.259 8.291 1.00 94.12 89 MET A CA 1
ATOM 699 C C . MET A 1 89 ? -19.150 5.087 9.163 1.00 94.12 89 MET A C 1
ATOM 701 O O . MET A 1 89 ? -19.512 5.268 10.326 1.00 94.12 89 MET A O 1
ATOM 705 N N . ILE A 1 90 ? -19.066 3.884 8.604 1.00 95.69 90 ILE A N 1
ATOM 706 C CA . ILE A 1 90 ? -19.245 2.634 9.341 1.00 95.69 90 ILE A CA 1
ATOM 707 C C . ILE A 1 90 ? -17.857 2.162 9.757 1.00 95.69 90 ILE A C 1
ATOM 709 O O . ILE A 1 90 ? -16.977 2.023 8.909 1.00 95.69 90 ILE A O 1
ATOM 713 N N . LEU A 1 91 ? -17.651 1.955 11.056 1.00 97.12 91 LEU A N 1
ATOM 714 C CA . LEU A 1 91 ? -16.405 1.387 11.559 1.00 97.12 91 LEU A CA 1
ATOM 715 C C . LEU A 1 91 ? -16.397 -0.116 11.304 1.00 97.12 91 LEU A C 1
ATOM 717 O O . LEU A 1 91 ? -17.363 -0.806 11.612 1.00 97.12 91 LEU A O 1
ATOM 721 N N . LEU A 1 92 ? -15.293 -0.598 10.752 1.00 97.50 92 LEU A N 1
ATOM 722 C CA . LEU A 1 92 ? -15.070 -1.994 10.431 1.00 97.50 92 LEU A CA 1
ATOM 723 C C . LEU A 1 92 ? -14.018 -2.572 11.375 1.00 97.50 92 LEU A C 1
ATOM 725 O O . LEU A 1 92 ? -13.074 -1.908 11.815 1.00 97.50 92 LEU A O 1
ATOM 729 N N . ASP A 1 93 ? -14.158 -3.857 11.640 1.00 95.88 93 ASP A N 1
ATOM 730 C CA . ASP A 1 93 ? -13.205 -4.668 12.381 1.00 95.88 93 ASP A CA 1
ATOM 731 C C . ASP A 1 93 ? -13.199 -6.098 11.826 1.00 95.88 93 ASP A C 1
ATOM 733 O O . ASP A 1 93 ? -13.887 -6.401 10.852 1.00 95.88 93 ASP A O 1
ATOM 737 N N . LYS A 1 94 ? -12.449 -7.000 12.463 1.00 91.25 94 LYS A N 1
ATOM 738 C CA . LYS A 1 94 ? -12.323 -8.392 12.012 1.00 91.25 94 LYS A CA 1
ATOM 739 C C . LYS A 1 94 ? -13.659 -9.139 11.918 1.00 91.25 94 LYS A C 1
ATOM 741 O O . LYS A 1 94 ? -13.761 -10.056 11.114 1.00 91.25 94 LYS A O 1
ATOM 746 N N . THR A 1 95 ? -14.675 -8.766 12.700 1.00 94.88 95 THR A N 1
ATOM 747 C CA . THR A 1 95 ? -15.981 -9.452 12.705 1.00 94.88 95 THR A CA 1
ATOM 748 C C . THR A 1 95 ? -16.780 -9.205 11.427 1.00 94.88 95 THR A C 1
ATOM 750 O O . THR A 1 95 ? -17.639 -10.006 11.068 1.00 94.88 95 THR A O 1
ATOM 753 N N . HIS A 1 96 ? -16.443 -8.144 10.692 1.00 95.81 96 HIS A N 1
ATOM 754 C CA . HIS A 1 96 ? -17.069 -7.806 9.418 1.00 95.81 96 HIS A CA 1
ATOM 755 C C . HIS A 1 96 ? -16.563 -8.680 8.257 1.00 95.81 96 HIS A C 1
ATOM 757 O O . HIS A 1 96 ? -17.172 -8.692 7.188 1.00 95.81 96 HIS A O 1
ATOM 763 N N . PHE A 1 97 ? -15.473 -9.429 8.462 1.00 95.50 97 PHE A N 1
ATOM 764 C CA . PHE A 1 97 ? -14.794 -10.208 7.427 1.00 95.50 97 PHE A CA 1
ATOM 765 C C . PHE A 1 97 ? -14.834 -11.705 7.760 1.00 95.50 97 PHE A C 1
ATOM 767 O O . PHE A 1 97 ? -13.921 -12.247 8.379 1.00 95.50 97 PHE A O 1
ATOM 774 N N . GLY A 1 98 ? -15.905 -12.376 7.328 1.00 93.88 98 GLY A N 1
ATOM 775 C CA . GLY A 1 98 ? -16.049 -13.836 7.394 1.00 93.88 98 GLY A CA 1
ATOM 776 C C . GLY A 1 98 ? -15.291 -14.549 6.270 1.00 93.88 98 GLY A C 1
ATOM 777 O O . GLY A 1 98 ? -14.159 -14.191 5.945 1.00 93.88 98 GLY A O 1
ATOM 778 N N . GLN A 1 99 ? -15.918 -15.537 5.632 1.00 94.75 99 GLN A N 1
ATOM 779 C CA . GLN A 1 99 ? -15.428 -16.023 4.338 1.00 94.75 99 GLN A CA 1
ATOM 780 C C . GLN A 1 99 ? -15.627 -14.933 3.271 1.00 94.75 99 GLN A C 1
ATOM 782 O O . GLN A 1 99 ? -16.662 -14.257 3.320 1.00 94.75 99 GLN A O 1
ATOM 787 N N . PRO A 1 100 ? -14.667 -14.715 2.350 1.00 94.25 100 PRO A N 1
ATOM 788 C CA . PRO A 1 100 ? -14.845 -13.740 1.283 1.00 94.25 100 PRO A CA 1
ATOM 789 C C . PRO A 1 100 ? -16.096 -14.050 0.455 1.00 94.25 100 PRO A C 1
ATOM 791 O O . PRO A 1 100 ? -16.360 -15.203 0.108 1.00 94.25 100 PRO A O 1
ATOM 794 N N . LYS A 1 101 ? -16.892 -13.020 0.170 1.00 94.06 101 LYS A N 1
ATOM 795 C CA . LYS A 1 101 ? -18.139 -13.149 -0.593 1.00 94.06 101 LYS A CA 1
ATOM 796 C C . LYS A 1 101 ? -17.857 -13.218 -2.100 1.00 94.06 101 LYS A C 1
ATOM 798 O O . LYS A 1 101 ? -16.767 -12.888 -2.557 1.00 94.06 101 LYS A O 1
ATOM 803 N N . ASN A 1 102 ? -18.876 -13.583 -2.884 1.00 93.88 102 ASN A N 1
ATOM 804 C CA . ASN A 1 102 ? -18.801 -13.525 -4.352 1.00 93.88 102 ASN A CA 1
ATOM 805 C C . ASN A 1 102 ? -18.610 -12.091 -4.862 1.00 93.88 102 ASN A C 1
ATOM 807 O O . ASN A 1 102 ? -17.914 -11.878 -5.846 1.00 93.88 102 ASN A O 1
ATOM 811 N N . PHE A 1 103 ? -19.228 -11.117 -4.190 1.00 97.50 103 PHE A N 1
ATOM 812 C CA . PHE A 1 103 ? -19.019 -9.700 -4.448 1.00 97.50 103 PHE A CA 1
ATOM 813 C C . PHE A 1 103 ? -19.278 -8.884 -3.179 1.00 97.50 103 PHE A C 1
ATOM 815 O O . PHE A 1 103 ? -20.362 -8.967 -2.594 1.00 97.50 103 PHE A O 1
ATOM 822 N N . ALA A 1 104 ? -18.307 -8.081 -2.757 1.00 97.56 104 ALA A N 1
ATOM 823 C CA . ALA A 1 104 ? -18.506 -7.013 -1.781 1.00 97.56 104 ALA A CA 1
ATOM 824 C C . ALA A 1 104 ? -17.438 -5.933 -1.942 1.00 97.56 104 ALA A C 1
ATOM 826 O O . ALA A 1 104 ? -16.296 -6.230 -2.270 1.00 97.56 104 ALA A O 1
ATOM 827 N N . TYR A 1 105 ? -17.794 -4.684 -1.661 1.00 97.69 105 TYR A N 1
ATOM 828 C CA . TYR A 1 105 ? -16.878 -3.554 -1.757 1.00 97.69 105 TYR A CA 1
ATOM 829 C C . TYR A 1 105 ? -16.922 -2.732 -0.470 1.00 97.69 105 TYR A C 1
ATOM 831 O O . TYR A 1 105 ? -17.979 -2.239 -0.072 1.00 97.69 105 TYR A O 1
ATOM 839 N N . TYR A 1 106 ? -15.769 -2.584 0.176 1.00 97.94 106 TYR A N 1
ATOM 840 C CA . TYR A 1 106 ? -15.599 -1.821 1.407 1.00 97.94 106 TYR A CA 1
ATOM 841 C C . TYR A 1 106 ? -14.659 -0.655 1.124 1.00 97.94 106 TYR A C 1
ATOM 843 O O . TYR A 1 106 ? -13.446 -0.834 1.003 1.00 97.94 106 TYR A O 1
ATOM 851 N N . TRP A 1 107 ? -15.215 0.549 1.025 1.00 98.00 107 TRP A N 1
ATOM 852 C CA . TRP A 1 107 ? -14.418 1.753 0.827 1.00 98.00 107 TRP A CA 1
ATOM 853 C C . TRP A 1 107 ? -13.736 2.168 2.132 1.00 98.00 107 TRP A C 1
ATOM 855 O O . TRP A 1 107 ? -14.399 2.397 3.144 1.00 98.00 107 TRP A O 1
ATOM 865 N N . LEU A 1 108 ? -12.408 2.279 2.109 1.00 97.69 108 LEU A N 1
ATOM 866 C CA . LEU A 1 108 ? -11.598 2.650 3.270 1.00 97.69 108 LEU A CA 1
ATOM 867 C C . LEU A 1 108 ? -11.174 4.133 3.250 1.00 97.69 108 LEU A C 1
ATOM 869 O O . LEU A 1 108 ? -10.541 4.611 4.197 1.00 97.69 108 LEU A O 1
ATOM 873 N N . GLY A 1 109 ? -11.573 4.873 2.211 1.00 95.25 109 GLY A N 1
ATOM 874 C CA . GLY A 1 109 ? -11.271 6.288 1.980 1.00 95.25 109 GLY A CA 1
ATOM 875 C C . GLY A 1 109 ? -10.133 6.495 0.975 1.00 95.25 109 GLY A C 1
ATOM 876 O O . GLY A 1 109 ? -9.198 5.699 0.927 1.00 95.25 109 GLY A O 1
ATOM 877 N N . HIS A 1 110 ? -10.202 7.590 0.208 1.00 94.62 110 HIS A N 1
ATOM 878 C CA . HIS A 1 110 ? -9.364 7.827 -0.982 1.00 94.62 110 HIS A CA 1
ATOM 879 C C . HIS A 1 110 ? -9.500 6.671 -1.989 1.00 94.62 110 HIS A C 1
ATOM 881 O O . HIS A 1 110 ? -10.625 6.231 -2.233 1.00 94.62 110 HIS A O 1
ATOM 887 N N . ALA A 1 111 ? -8.396 6.157 -2.530 1.00 97.38 111 ALA A N 1
ATOM 888 C CA . ALA A 1 111 ? -8.351 4.984 -3.405 1.00 97.38 111 ALA A CA 1
ATOM 889 C C . ALA A 1 111 ? -8.253 3.640 -2.650 1.00 97.38 111 ALA A C 1
ATOM 891 O O . ALA A 1 111 ? -8.202 2.576 -3.273 1.00 97.38 111 ALA A O 1
ATOM 892 N N . SER A 1 112 ? -8.250 3.663 -1.312 1.00 98.50 112 SER A N 1
ATOM 893 C CA . SER A 1 112 ? -8.156 2.445 -0.511 1.00 98.50 112 SER A CA 1
ATOM 894 C C . SER A 1 112 ? -9.496 1.721 -0.428 1.00 98.50 112 SER A C 1
ATOM 896 O O . SER A 1 112 ? -10.481 2.281 0.067 1.00 98.50 112 SER A O 1
ATOM 898 N N . ALA A 1 113 ? -9.536 0.457 -0.842 1.00 98.44 113 ALA A N 1
ATOM 899 C CA . ALA A 1 113 ? -10.730 -0.375 -0.734 1.00 98.44 113 ALA A CA 1
ATOM 900 C C . ALA A 1 113 ? -10.396 -1.861 -0.579 1.00 98.44 113 ALA A C 1
ATOM 902 O O . ALA A 1 113 ? -9.398 -2.337 -1.114 1.00 98.44 113 ALA A O 1
ATOM 903 N N . ILE A 1 114 ? -11.260 -2.597 0.127 1.00 98.56 114 ILE A N 1
ATOM 904 C CA . ILE A 1 114 ? -11.289 -4.063 0.063 1.00 98.56 114 ILE A CA 1
ATOM 905 C C . ILE A 1 114 ? -12.384 -4.460 -0.922 1.00 98.56 114 ILE A C 1
ATOM 907 O O . ILE A 1 114 ? -13.544 -4.089 -0.735 1.00 98.56 114 ILE A O 1
ATOM 911 N N . LEU A 1 115 ? -12.023 -5.235 -1.937 1.00 98.38 115 LEU A N 1
ATOM 912 C CA . LEU A 1 115 ? -12.950 -5.882 -2.855 1.00 98.38 115 LEU A CA 1
ATOM 913 C C . LEU A 1 115 ? -12.933 -7.384 -2.569 1.00 98.38 115 LEU A C 1
ATOM 915 O O . LEU A 1 115 ? -11.887 -8.022 -2.647 1.00 98.38 115 LEU A O 1
ATOM 919 N N . GLU A 1 116 ? -14.087 -7.944 -2.236 1.00 98.00 116 GLU A N 1
ATOM 920 C CA . GLU A 1 116 ? -14.303 -9.386 -2.264 1.00 98.00 116 GLU A CA 1
ATOM 921 C C . GLU A 1 116 ? -14.872 -9.747 -3.633 1.00 98.00 116 GLU A C 1
ATOM 923 O O . GLU A 1 116 ? -15.881 -9.167 -4.038 1.00 98.00 116 GLU A O 1
ATOM 928 N N . LEU A 1 117 ? -14.211 -10.652 -4.348 1.00 95.25 117 LEU A N 1
ATOM 929 C CA . LEU A 1 117 ? -14.611 -11.102 -5.678 1.00 95.25 117 LEU A CA 1
ATOM 930 C C . LEU A 1 117 ? -14.279 -12.586 -5.827 1.00 95.25 117 LEU A C 1
ATOM 932 O O . LEU A 1 117 ? -13.135 -12.979 -5.603 1.00 95.25 117 LEU A O 1
ATOM 936 N N . ASP A 1 118 ? -15.275 -13.400 -6.177 1.00 94.25 118 ASP A N 1
ATOM 937 C CA . ASP A 1 118 ? -15.137 -14.850 -6.385 1.00 94.25 118 ASP A CA 1
ATOM 938 C C . ASP A 1 118 ? -14.377 -15.570 -5.256 1.00 94.25 118 ASP A C 1
ATOM 940 O O . ASP A 1 118 ? -13.491 -16.394 -5.485 1.00 94.25 118 ASP A O 1
ATOM 944 N N . GLY A 1 119 ? -14.704 -15.232 -4.005 1.00 94.56 119 GLY A N 1
ATOM 945 C CA . GLY A 1 119 ? -14.093 -15.867 -2.838 1.00 94.56 119 GLY A CA 1
ATOM 946 C C . GLY A 1 119 ? -12.670 -15.390 -2.517 1.00 94.56 119 GLY A C 1
ATOM 947 O O . GLY A 1 119 ? -12.037 -15.973 -1.641 1.00 94.56 119 GLY A O 1
ATOM 948 N N . GLN A 1 120 ? -12.182 -14.325 -3.160 1.00 96.38 120 GLN A N 1
ATOM 949 C CA . GLN A 1 120 ? -10.875 -13.710 -2.899 1.00 96.38 120 GLN A CA 1
ATOM 950 C C . GLN A 1 120 ? -11.011 -12.272 -2.398 1.00 96.38 120 GLN A C 1
ATOM 952 O O . GLN A 1 120 ? -11.987 -11.587 -2.702 1.00 96.38 120 GLN A O 1
ATOM 957 N N . ARG A 1 121 ? -10.011 -11.795 -1.655 1.00 97.94 121 ARG A N 1
ATOM 958 C CA . ARG A 1 121 ? -9.881 -10.420 -1.159 1.00 97.94 121 ARG A CA 1
ATOM 959 C C . ARG A 1 121 ? -8.760 -9.673 -1.855 1.00 97.94 121 ARG A C 1
ATOM 961 O O . ARG A 1 121 ? -7.581 -9.990 -1.695 1.00 97.94 121 ARG A O 1
ATOM 968 N N . PHE A 1 122 ? -9.144 -8.595 -2.515 1.00 98.44 122 PHE A N 1
ATOM 969 C CA . PHE A 1 122 ? -8.249 -7.613 -3.097 1.00 98.44 122 PHE A CA 1
ATOM 970 C C . PHE A 1 122 ? -8.219 -6.373 -2.210 1.00 98.44 122 PHE A C 1
ATOM 972 O O . PHE A 1 122 ? -9.262 -5.922 -1.740 1.00 98.44 122 PHE A O 1
ATOM 979 N N . LEU A 1 123 ? -7.038 -5.809 -1.988 1.00 98.69 123 LEU A N 1
ATOM 980 C CA . LEU A 1 123 ? -6.855 -4.535 -1.298 1.00 98.69 123 LEU A CA 1
ATOM 981 C C . LEU A 1 123 ? -6.187 -3.551 -2.254 1.00 98.69 123 LEU A C 1
ATOM 983 O O . LEU A 1 123 ? -5.052 -3.783 -2.661 1.00 98.69 123 LEU A O 1
ATOM 987 N N . THR A 1 124 ? -6.871 -2.468 -2.604 1.00 98.69 124 THR A N 1
ATOM 988 C CA . THR A 1 124 ? -6.339 -1.438 -3.506 1.00 98.69 124 THR A CA 1
ATOM 989 C C . THR A 1 124 ? -5.673 -0.321 -2.715 1.00 98.69 124 THR A C 1
ATOM 991 O O . THR A 1 124 ? -6.179 0.046 -1.654 1.00 98.69 124 THR A O 1
ATOM 994 N N . ASP A 1 125 ? -4.552 0.199 -3.219 1.00 98.50 125 ASP A N 1
ATOM 995 C CA . ASP A 1 125 ? -3.886 1.446 -2.804 1.00 98.50 125 ASP A CA 1
ATOM 996 C C . ASP A 1 125 ? -3.984 1.752 -1.295 1.00 98.50 125 ASP A C 1
ATOM 998 O O . ASP A 1 125 ? -4.661 2.702 -0.884 1.00 98.50 125 ASP A O 1
ATOM 1002 N N . PRO A 1 126 ? -3.401 0.900 -0.427 1.00 97.50 126 PRO A N 1
ATOM 1003 C CA . PRO A 1 126 ? -3.761 0.857 0.983 1.00 97.50 126 PRO A CA 1
ATOM 1004 C C . PRO A 1 126 ? -3.038 1.936 1.797 1.00 97.50 126 PRO A C 1
ATOM 1006 O O . PRO A 1 126 ? -1.925 1.736 2.288 1.00 97.50 126 PRO A O 1
ATOM 1009 N N . VAL A 1 127 ? -3.712 3.067 2.000 1.00 97.44 127 VAL A N 1
ATOM 1010 C CA . VAL A 1 127 ? -3.212 4.228 2.746 1.00 97.44 127 VAL A CA 1
ATOM 1011 C C . VAL A 1 127 ? -4.134 4.526 3.921 1.00 97.44 127 VAL A C 1
ATOM 1013 O O . VAL A 1 127 ? -5.338 4.728 3.760 1.00 97.44 127 VAL A O 1
ATOM 1016 N N . PHE A 1 128 ? -3.563 4.571 5.124 1.00 96.94 128 PHE A N 1
ATOM 1017 C CA . PHE A 1 128 ? -4.306 4.689 6.388 1.00 96.94 128 PHE A CA 1
ATOM 1018 C C . PHE A 1 128 ? -3.928 5.935 7.199 1.00 96.94 128 PHE A C 1
ATOM 1020 O O . PHE A 1 128 ? -4.661 6.311 8.115 1.00 96.94 128 PHE A O 1
ATOM 1027 N N . ASP A 1 129 ? -2.817 6.578 6.846 1.00 94.69 129 ASP A N 1
ATOM 1028 C CA . ASP A 1 129 ? -2.275 7.779 7.483 1.00 94.69 129 ASP A CA 1
ATOM 1029 C C . ASP A 1 129 ? -2.263 8.974 6.502 1.00 94.69 129 ASP A C 1
ATOM 1031 O O . ASP A 1 129 ? -2.949 8.955 5.476 1.00 94.69 129 ASP A O 1
ATOM 1035 N N . ASN A 1 130 ? -1.551 10.052 6.847 1.00 93.94 130 ASN A N 1
ATOM 1036 C CA . ASN A 1 130 ? -1.375 11.218 5.978 1.00 93.94 130 ASN A CA 1
ATOM 1037 C C . ASN A 1 130 ? -0.526 10.861 4.746 1.00 93.94 130 ASN A C 1
ATOM 1039 O O . ASN A 1 130 ? 0.396 10.050 4.845 1.00 93.94 130 ASN A O 1
ATOM 1043 N N . ALA A 1 131 ? -0.788 11.509 3.609 1.00 93.12 131 ALA A N 1
ATOM 1044 C CA . ALA A 1 131 ? -0.131 11.225 2.331 1.00 93.12 131 ALA A CA 1
ATOM 1045 C C . ALA A 1 131 ? 1.275 11.853 2.242 1.00 93.12 131 ALA A C 1
ATOM 1047 O O . ALA A 1 131 ? 1.568 12.676 1.376 1.00 93.12 131 ALA A O 1
ATOM 1048 N N . ASN A 1 132 ? 2.151 11.510 3.189 1.00 93.25 132 ASN A N 1
ATOM 1049 C CA . ASN A 1 132 ? 3.540 11.955 3.223 1.00 93.25 132 ASN A CA 1
ATOM 1050 C C . ASN A 1 132 ? 4.437 10.926 3.944 1.00 93.25 132 ASN A C 1
ATOM 1052 O O . ASN A 1 132 ? 3.970 10.207 4.831 1.00 93.25 132 ASN A O 1
ATOM 1056 N N . PRO A 1 133 ? 5.747 10.875 3.638 1.00 93.31 133 PRO A N 1
ATOM 1057 C CA . PRO A 1 133 ? 6.637 9.823 4.129 1.00 93.31 133 PRO A CA 1
ATOM 1058 C C . PRO A 1 133 ? 6.922 9.880 5.633 1.00 93.31 133 PRO A C 1
ATOM 1060 O O . PRO A 1 133 ? 7.528 8.954 6.158 1.00 93.31 133 PRO A O 1
ATOM 1063 N N . LEU A 1 134 ? 6.541 10.940 6.345 1.00 94.25 134 LEU A N 1
ATOM 1064 C CA . LEU A 1 134 ? 6.813 11.104 7.778 1.00 94.25 134 LEU A CA 1
ATOM 1065 C C . LEU A 1 134 ? 5.536 11.152 8.628 1.00 94.25 134 LEU A C 1
ATOM 1067 O O . LEU A 1 134 ? 5.618 11.389 9.832 1.00 94.25 134 LEU A O 1
ATOM 1071 N N . ASN A 1 135 ? 4.369 10.925 8.018 1.00 92.56 135 ASN A N 1
ATOM 1072 C CA . ASN A 1 135 ? 3.055 11.084 8.641 1.00 92.56 135 ASN A CA 1
ATOM 1073 C C . ASN A 1 135 ? 2.881 12.438 9.367 1.00 92.56 135 ASN A C 1
ATOM 1075 O O . ASN A 1 135 ? 2.269 12.527 10.432 1.00 92.56 135 ASN A O 1
ATOM 1079 N N . LEU A 1 136 ? 3.444 13.513 8.809 1.00 91.44 136 LEU A N 1
ATOM 1080 C CA . LEU A 1 136 ? 3.367 14.846 9.402 1.00 91.44 136 LEU A CA 1
ATOM 1081 C C . LEU A 1 136 ? 1.939 15.404 9.271 1.00 91.44 136 LEU A C 1
ATOM 1083 O O . LEU A 1 136 ? 1.425 15.472 8.155 1.00 91.44 136 LEU A O 1
ATOM 1087 N N . PRO A 1 137 ? 1.304 15.862 10.366 1.00 87.38 137 PRO A N 1
ATOM 1088 C CA . PRO A 1 137 ? -0.121 16.211 10.393 1.00 87.38 137 PRO A CA 1
ATOM 1089 C C . PRO A 1 137 ? -0.489 17.474 9.602 1.00 87.38 137 PRO A C 1
ATOM 1091 O O . PRO A 1 137 ? -1.667 17.759 9.420 1.00 87.38 137 PRO A O 1
ATOM 1094 N N . LEU A 1 138 ? 0.498 18.258 9.167 1.00 85.56 138 LEU A N 1
ATOM 1095 C CA . LEU A 1 138 ? 0.282 19.493 8.409 1.00 85.56 138 LEU A CA 1
ATOM 1096 C C . LEU A 1 138 ? 0.561 19.331 6.909 1.00 85.56 138 LEU A C 1
ATOM 1098 O O . LEU A 1 138 ? 0.276 20.256 6.152 1.00 85.56 138 LEU A O 1
ATOM 1102 N N . ILE A 1 139 ? 1.096 18.179 6.488 1.00 87.69 139 ILE A N 1
ATOM 1103 C CA . ILE A 1 139 ? 1.480 17.905 5.100 1.00 87.69 139 ILE A CA 1
ATOM 1104 C C . ILE A 1 139 ? 0.527 16.865 4.523 1.00 87.69 139 ILE A C 1
ATOM 1106 O O . ILE A 1 139 ? 0.518 15.726 4.985 1.00 87.69 139 ILE A O 1
ATOM 1110 N N . ALA A 1 140 ? -0.268 17.260 3.525 1.00 87.31 140 ALA A N 1
ATOM 1111 C CA . ALA A 1 140 ? -1.276 16.404 2.886 1.00 87.31 140 ALA A CA 1
ATOM 1112 C C . ALA A 1 140 ? -2.085 15.548 3.898 1.00 87.31 140 ALA A C 1
ATOM 1114 O O . ALA A 1 140 ? -2.054 14.311 3.846 1.00 87.31 140 ALA A O 1
ATOM 1115 N N . PRO A 1 141 ? -2.752 16.183 4.885 1.00 88.44 141 PRO A N 1
ATOM 1116 C CA . PRO A 1 141 ? -3.392 15.452 5.964 1.00 88.44 141 PRO A CA 1
ATOM 1117 C C . PRO A 1 141 ? -4.614 14.669 5.489 1.00 88.44 141 PRO A C 1
ATOM 1119 O O . PRO A 1 141 ? -5.451 15.181 4.742 1.00 88.44 141 PRO A O 1
ATOM 1122 N N . ARG A 1 142 ? -4.781 13.456 6.016 1.00 89.94 142 ARG A N 1
ATOM 1123 C CA . ARG A 1 142 ? -6.014 12.691 5.848 1.00 89.94 142 ARG A CA 1
ATOM 1124 C C . ARG A 1 142 ? -7.102 13.317 6.719 1.00 89.94 142 ARG A C 1
ATOM 1126 O O . ARG A 1 142 ? -7.027 13.287 7.946 1.00 89.94 142 ARG A O 1
ATOM 1133 N N . LEU A 1 143 ? -8.133 13.875 6.089 1.00 88.62 143 LEU A N 1
ATOM 1134 C CA . LEU A 1 143 ? -9.200 14.603 6.792 1.00 88.62 143 LEU A CA 1
ATOM 1135 C C . LEU A 1 143 ? -10.074 13.697 7.676 1.00 88.62 143 LEU A C 1
ATOM 1137 O O . LEU A 1 143 ? -10.628 14.144 8.679 1.00 88.62 143 LEU A O 1
ATOM 1141 N N . GLN A 1 144 ? -10.172 12.413 7.326 1.00 89.75 144 GLN A N 1
ATOM 1142 C CA . GLN A 1 144 ? -10.927 11.410 8.068 1.00 89.75 144 GLN A CA 1
ATOM 1143 C C . GLN A 1 144 ? -10.123 10.119 8.186 1.00 89.75 144 GLN A C 1
ATOM 1145 O O . GLN A 1 144 ? -9.579 9.622 7.202 1.00 89.75 144 GLN A O 1
ATOM 1150 N N . LYS A 1 145 ? -10.067 9.549 9.393 1.00 93.25 145 LYS A N 1
ATOM 1151 C CA . LYS A 1 145 ? -9.422 8.250 9.618 1.00 93.25 145 LYS A CA 1
ATOM 1152 C C . LYS A 1 145 ? -10.073 7.174 8.747 1.00 93.25 145 LYS A C 1
ATOM 1154 O O . LYS A 1 145 ? -11.276 7.229 8.496 1.00 93.25 145 LYS A O 1
ATOM 1159 N N . ALA A 1 146 ? -9.287 6.187 8.324 1.00 96.25 146 ALA A N 1
ATOM 1160 C CA . ALA A 1 146 ? -9.836 4.994 7.688 1.00 96.25 146 ALA A CA 1
ATOM 1161 C C . ALA A 1 146 ? -10.871 4.314 8.616 1.00 96.25 146 ALA A C 1
ATOM 1163 O O . ALA A 1 146 ? -10.711 4.356 9.841 1.00 96.25 146 ALA A O 1
ATOM 1164 N N . PRO A 1 147 ? -11.920 3.674 8.065 1.00 97.19 147 PRO A N 1
ATOM 1165 C CA . PRO A 1 147 ? -12.948 2.995 8.853 1.00 97.19 147 PRO A CA 1
ATOM 1166 C C . PRO A 1 147 ? -12.453 1.729 9.544 1.00 97.19 147 PRO A C 1
ATOM 1168 O O . PRO A 1 147 ? -13.167 1.179 10.372 1.00 97.19 147 PRO A O 1
ATOM 1171 N N . ILE A 1 148 ? -11.234 1.285 9.244 1.00 97.81 148 ILE A N 1
ATOM 1172 C CA . ILE A 1 148 ? -10.593 0.124 9.847 1.00 97.81 148 ILE A CA 1
ATOM 1173 C C . ILE A 1 148 ? -9.152 0.461 10.220 1.00 97.81 148 ILE A C 1
ATOM 1175 O O . ILE A 1 148 ? -8.493 1.258 9.554 1.00 97.81 148 ILE A O 1
ATOM 1179 N N . THR A 1 149 ? -8.642 -0.147 11.289 1.00 97.19 149 THR A N 1
ATOM 1180 C CA . THR A 1 149 ? -7.213 -0.087 11.619 1.00 97.19 149 THR A CA 1
ATOM 1181 C C . THR A 1 149 ? -6.445 -1.147 10.832 1.00 97.19 149 THR A C 1
ATOM 1183 O O . THR A 1 149 ? -6.985 -2.206 10.515 1.00 97.19 149 THR A O 1
ATOM 1186 N N . ARG A 1 150 ? -5.149 -0.925 10.579 1.00 96.50 150 ARG A N 1
ATOM 1187 C CA . ARG A 1 150 ? -4.290 -1.922 9.910 1.00 96.50 150 ARG A CA 1
ATOM 1188 C C . ARG A 1 150 ? -4.349 -3.284 10.611 1.00 96.50 150 ARG A C 1
ATOM 1190 O O . ARG A 1 150 ? -4.501 -4.319 9.971 1.00 96.50 150 ARG A O 1
ATOM 1197 N N . GLN A 1 151 ? -4.326 -3.283 11.945 1.00 96.12 151 GLN A N 1
ATOM 1198 C CA . GLN A 1 151 ? -4.371 -4.490 12.777 1.00 96.1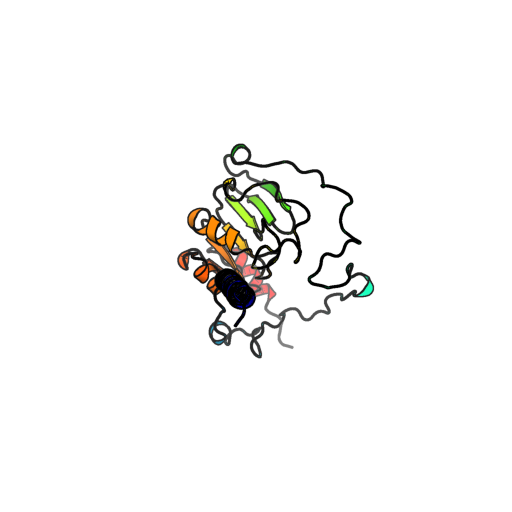2 151 GLN A CA 1
ATOM 1199 C C . GLN A 1 151 ? -5.649 -5.309 12.563 1.00 96.12 151 GLN A C 1
ATOM 1201 O O . GLN A 1 151 ? -5.605 -6.541 12.663 1.00 96.12 151 GLN A O 1
ATOM 1206 N N . ASN A 1 152 ? -6.753 -4.634 12.241 1.00 96.88 152 ASN A N 1
ATOM 1207 C CA . ASN A 1 152 ? -8.049 -5.243 11.981 1.00 96.88 152 ASN A CA 1
ATOM 1208 C C . ASN A 1 152 ? -8.249 -5.671 10.525 1.00 96.88 152 ASN A C 1
ATOM 1210 O O . ASN A 1 152 ? -9.259 -6.311 10.248 1.00 96.88 152 ASN A O 1
ATOM 1214 N N . LEU A 1 153 ? -7.302 -5.384 9.620 1.00 97.12 153 LEU A N 1
ATOM 1215 C CA . LEU A 1 153 ? -7.367 -5.896 8.254 1.00 97.12 153 LEU A CA 1
ATOM 1216 C C . LEU A 1 153 ? -7.444 -7.432 8.254 1.00 97.12 153 LEU A C 1
ATOM 1218 O O . LEU A 1 153 ? -6.655 -8.066 8.980 1.00 97.12 153 LEU A O 1
ATOM 1222 N N . PRO A 1 154 ? -8.356 -8.016 7.449 1.00 96.12 154 PRO A N 1
ATOM 1223 C CA . PRO A 1 154 ? -8.411 -9.456 7.234 1.00 96.12 154 PRO A CA 1
ATOM 1224 C C . PRO A 1 154 ? -7.168 -9.941 6.472 1.00 96.12 154 PRO A C 1
ATOM 1226 O O . PRO A 1 154 ? -6.334 -9.141 6.045 1.00 96.12 154 PRO A O 1
ATOM 1229 N N . ALA A 1 155 ? -7.045 -11.258 6.294 1.00 95.44 155 ALA A N 1
ATOM 1230 C CA . ALA A 1 155 ? -6.119 -11.796 5.300 1.00 95.44 155 ALA A CA 1
ATOM 1231 C C . ALA A 1 155 ? -6.499 -11.266 3.908 1.00 95.44 155 ALA A C 1
ATOM 1233 O O . ALA A 1 155 ? -7.689 -11.186 3.584 1.00 95.44 155 ALA A O 1
ATOM 1234 N N . ILE A 1 156 ? -5.491 -10.877 3.133 1.00 97.81 156 ILE A N 1
ATOM 1235 C CA . ILE A 1 156 ? -5.631 -10.309 1.794 1.00 97.81 156 ILE A CA 1
ATOM 1236 C C . ILE A 1 156 ? -4.981 -11.278 0.812 1.00 97.81 156 ILE A C 1
ATOM 1238 O O . ILE A 1 156 ? -3.826 -11.659 0.993 1.00 97.81 156 ILE A O 1
ATOM 1242 N N . ASP A 1 157 ? -5.685 -11.659 -0.243 1.00 97.69 157 ASP A N 1
ATOM 1243 C CA . ASP A 1 157 ? -5.112 -12.529 -1.269 1.00 97.69 157 ASP A CA 1
ATOM 1244 C C . ASP A 1 157 ? -4.184 -11.719 -2.179 1.00 97.69 157 ASP A C 1
ATOM 1246 O O . ASP A 1 157 ? -3.040 -12.113 -2.424 1.00 97.69 157 ASP A O 1
ATOM 1250 N N . VAL A 1 158 ? -4.637 -10.533 -2.602 1.00 97.75 158 VAL A N 1
ATOM 1251 C CA . VAL A 1 158 ? -3.890 -9.653 -3.509 1.00 97.75 158 VAL A CA 1
ATOM 1252 C C . VAL A 1 158 ? -3.951 -8.191 -3.060 1.00 97.75 158 VAL A C 1
ATOM 1254 O O . VAL A 1 158 ? -5.021 -7.600 -2.949 1.00 97.75 158 VAL A O 1
ATOM 1257 N N . ALA A 1 159 ? -2.794 -7.567 -2.857 1.00 98.38 159 ALA A N 1
ATOM 1258 C CA . ALA A 1 159 ? -2.660 -6.120 -2.742 1.00 98.38 159 ALA A CA 1
ATOM 1259 C C . ALA A 1 159 ? -2.363 -5.518 -4.127 1.00 98.38 159 ALA A C 1
ATOM 1261 O O . ALA A 1 159 ? -1.360 -5.862 -4.752 1.00 98.38 159 ALA A O 1
ATOM 1262 N N . LEU A 1 160 ? -3.238 -4.638 -4.607 1.00 98.19 160 LEU A N 1
ATOM 1263 C CA . LEU A 1 160 ? -3.136 -3.955 -5.895 1.00 98.19 160 LEU A CA 1
ATOM 1264 C C . LEU A 1 160 ? -2.645 -2.526 -5.671 1.00 98.19 160 LEU A C 1
ATOM 1266 O O . LEU A 1 160 ? -3.291 -1.760 -4.958 1.00 98.19 160 LEU A O 1
ATOM 1270 N N . ILE A 1 161 ? -1.521 -2.177 -6.288 1.00 98.44 161 ILE A N 1
ATOM 1271 C CA . ILE A 1 161 ? -0.932 -0.840 -6.238 1.00 98.44 161 ILE A CA 1
ATOM 1272 C C . ILE A 1 161 ? -1.046 -0.213 -7.625 1.00 98.44 161 ILE A C 1
ATOM 1274 O O . ILE A 1 161 ? -0.627 -0.820 -8.609 1.00 98.44 161 ILE A O 1
ATOM 1278 N N . SER A 1 162 ? -1.601 0.992 -7.712 1.00 96.69 162 SER A N 1
ATOM 1279 C CA . SER A 1 162 ? -1.759 1.715 -8.978 1.00 96.69 162 SER A CA 1
ATOM 1280 C C . SER A 1 162 ? -0.511 2.506 -9.375 1.00 96.69 162 SER A C 1
ATOM 1282 O O . SER A 1 162 ? -0.173 2.540 -10.554 1.00 96.69 162 SER A O 1
ATOM 1284 N N . HIS A 1 163 ? 0.173 3.132 -8.412 1.00 95.69 163 HIS A N 1
ATOM 1285 C CA . HIS A 1 163 ? 1.420 3.891 -8.585 1.00 95.69 163 HIS A CA 1
ATOM 1286 C C . HIS A 1 163 ? 2.091 4.174 -7.225 1.00 95.69 163 HIS A C 1
ATOM 1288 O O . HIS A 1 163 ? 1.588 3.757 -6.183 1.00 95.69 163 HIS A O 1
ATOM 1294 N N . ASP A 1 164 ? 3.249 4.845 -7.215 1.00 94.62 164 ASP A N 1
ATOM 1295 C CA . ASP A 1 164 ? 4.108 4.991 -6.028 1.00 94.62 164 ASP A CA 1
ATOM 1296 C C . ASP A 1 164 ? 3.944 6.302 -5.239 1.00 94.62 164 ASP A C 1
ATOM 1298 O O . ASP A 1 164 ? 4.731 6.572 -4.326 1.00 94.62 164 ASP A O 1
ATOM 1302 N N . HIS A 1 165 ? 2.920 7.103 -5.544 1.00 95.56 165 HIS A N 1
ATOM 1303 C CA . HIS A 1 165 ? 2.654 8.342 -4.814 1.00 95.56 165 HIS A CA 1
ATOM 1304 C C . HIS A 1 165 ? 2.081 8.062 -3.412 1.00 95.56 165 HIS A C 1
ATOM 1306 O O . HIS A 1 165 ? 1.412 7.057 -3.180 1.00 95.56 165 HIS A O 1
ATOM 1312 N N . TYR A 1 166 ? 2.343 8.948 -2.445 1.00 95.50 166 TYR A N 1
ATOM 1313 C CA . TYR A 1 166 ? 2.105 8.687 -1.014 1.00 95.50 166 TYR A CA 1
ATOM 1314 C C . TYR A 1 166 ? 0.634 8.578 -0.589 1.00 95.50 166 TYR A C 1
ATOM 1316 O O . TYR A 1 166 ? 0.352 8.076 0.499 1.00 95.50 166 TYR A O 1
ATOM 1324 N N . ASP A 1 167 ? -0.301 9.057 -1.402 1.00 94.56 167 ASP A N 1
ATOM 1325 C CA . ASP A 1 167 ? -1.742 8.867 -1.209 1.00 94.56 167 ASP A CA 1
ATOM 1326 C C . ASP A 1 167 ? -2.247 7.532 -1.781 1.00 94.56 167 ASP A C 1
ATOM 1328 O O . ASP A 1 167 ? -3.372 7.147 -1.474 1.00 94.56 167 ASP A O 1
ATOM 1332 N N . HIS A 1 168 ? -1.407 6.778 -2.500 1.00 97.94 168 HIS A N 1
ATOM 1333 C CA . HIS A 1 168 ? -1.707 5.430 -3.004 1.00 97.94 168 HIS A CA 1
ATOM 1334 C C . HIS A 1 168 ? -0.777 4.339 -2.443 1.00 97.94 168 HIS A C 1
ATOM 1336 O O . HIS A 1 168 ? -1.171 3.176 -2.337 1.00 97.94 168 HIS A O 1
ATOM 1342 N N . LEU A 1 169 ? 0.437 4.702 -2.019 1.00 97.69 169 LEU A N 1
ATOM 1343 C CA . LEU A 1 169 ? 1.453 3.778 -1.528 1.00 97.69 169 LEU A CA 1
ATOM 1344 C C . LEU A 1 169 ? 2.036 4.230 -0.185 1.00 97.69 169 LEU A C 1
ATOM 1346 O O . LEU A 1 169 ? 2.835 5.164 -0.097 1.00 97.69 169 LEU A O 1
ATOM 1350 N N . GLU A 1 170 ? 1.693 3.503 0.880 1.00 97.44 170 GLU A N 1
ATOM 1351 C CA . GLU A 1 170 ? 2.117 3.838 2.237 1.00 97.44 170 GLU A CA 1
ATOM 1352 C C . GLU A 1 170 ? 3.043 2.778 2.854 1.00 97.44 170 GLU A C 1
ATOM 1354 O O . GLU A 1 170 ? 2.623 1.665 3.180 1.00 97.44 170 GLU A O 1
ATOM 1359 N N . ALA A 1 171 ? 4.297 3.154 3.127 1.00 97.88 171 ALA A N 1
ATOM 1360 C CA . ALA A 1 171 ? 5.326 2.248 3.646 1.00 97.88 171 ALA A CA 1
ATOM 1361 C C . ALA A 1 171 ? 4.917 1.499 4.932 1.00 97.88 171 ALA A C 1
ATOM 1363 O O . ALA A 1 171 ? 5.209 0.313 5.086 1.00 97.88 171 ALA A O 1
ATOM 1364 N N . THR A 1 172 ? 4.237 2.163 5.876 1.00 97.19 172 THR A N 1
ATOM 1365 C CA . THR A 1 172 ? 3.785 1.527 7.129 1.00 97.19 172 THR A CA 1
ATOM 1366 C C . THR A 1 172 ? 2.733 0.454 6.868 1.00 97.19 172 THR A C 1
ATOM 1368 O O . THR A 1 172 ? 2.751 -0.594 7.517 1.00 97.19 172 THR A O 1
ATOM 1371 N N . THR A 1 173 ? 1.837 0.688 5.908 1.00 97.88 173 THR A N 1
ATOM 1372 C CA . THR A 1 173 ? 0.808 -0.284 5.537 1.00 97.88 173 THR A CA 1
ATOM 1373 C C . THR A 1 173 ? 1.404 -1.453 4.767 1.00 97.88 173 THR A C 1
ATOM 1375 O O . THR A 1 173 ? 1.103 -2.593 5.109 1.00 97.88 173 THR A O 1
ATOM 1378 N N . ILE A 1 174 ? 2.330 -1.213 3.833 1.00 98.38 174 ILE A N 1
ATOM 1379 C CA . ILE A 1 174 ? 3.032 -2.301 3.135 1.00 98.38 174 ILE A CA 1
ATOM 1380 C C . ILE A 1 174 ? 3.788 -3.199 4.120 1.00 98.38 174 ILE A C 1
ATOM 1382 O O . ILE A 1 174 ? 3.609 -4.414 4.082 1.00 98.38 174 ILE A O 1
ATOM 1386 N N . ARG A 1 175 ? 4.540 -2.626 5.072 1.00 97.81 175 ARG A N 1
ATOM 1387 C CA . ARG A 1 175 ? 5.217 -3.407 6.128 1.00 97.81 175 ARG A CA 1
ATOM 1388 C C . ARG A 1 175 ? 4.248 -4.249 6.955 1.00 97.81 175 ARG A C 1
ATOM 1390 O O . ARG A 1 175 ? 4.585 -5.356 7.349 1.00 97.81 175 ARG A O 1
ATOM 1397 N N . HIS A 1 176 ? 3.045 -3.737 7.220 1.00 97.38 176 HIS A N 1
ATOM 1398 C CA . HIS A 1 176 ? 2.008 -4.490 7.927 1.00 97.38 176 HIS A CA 1
ATOM 1399 C C . HIS A 1 176 ? 1.429 -5.644 7.092 1.00 97.38 176 HIS A C 1
ATOM 1401 O O . HIS A 1 176 ? 0.944 -6.628 7.651 1.00 97.38 176 HIS A O 1
ATOM 1407 N N . LEU A 1 177 ? 1.451 -5.516 5.766 1.00 97.88 177 LEU A N 1
ATOM 1408 C CA . LEU A 1 177 ? 0.890 -6.485 4.831 1.00 97.88 177 LEU A CA 1
ATOM 1409 C C . LEU A 1 177 ? 1.867 -7.596 4.431 1.00 97.88 177 LEU A C 1
ATOM 1411 O O . LEU A 1 177 ? 1.404 -8.583 3.872 1.00 97.88 177 LEU A O 1
ATOM 1415 N N . VAL A 1 178 ? 3.165 -7.492 4.741 1.00 97.12 178 VAL A N 1
ATOM 1416 C CA . VAL A 1 178 ? 4.197 -8.493 4.377 1.00 97.12 178 VAL A CA 1
ATOM 1417 C C . VAL A 1 178 ? 3.747 -9.935 4.662 1.00 97.12 178 VAL A C 1
ATOM 1419 O O . VAL A 1 178 ? 3.826 -10.800 3.783 1.00 97.12 178 VAL A O 1
ATOM 1422 N N . ASP A 1 179 ? 3.183 -10.170 5.849 1.00 93.69 179 ASP A N 1
ATOM 1423 C CA . ASP A 1 179 ? 2.721 -11.494 6.290 1.00 93.69 179 ASP A CA 1
ATOM 1424 C C . ASP A 1 179 ? 1.214 -11.725 6.093 1.00 93.69 179 ASP A C 1
ATOM 1426 O O . ASP A 1 179 ? 0.726 -12.837 6.278 1.00 93.69 179 ASP A O 1
ATOM 1430 N N . LYS A 1 180 ? 0.458 -10.682 5.730 1.00 94.75 180 LYS A N 1
ATOM 1431 C CA . LYS A 1 180 ? -1.009 -10.735 5.596 1.00 94.75 180 LYS A CA 1
ATOM 1432 C C . LYS A 1 180 ? -1.503 -10.779 4.154 1.00 94.75 180 LYS A C 1
ATOM 1434 O O . LYS A 1 180 ? -2.652 -11.157 3.940 1.00 94.75 180 LYS A O 1
ATOM 1439 N N . ALA A 1 181 ? -0.673 -10.353 3.207 1.00 97.25 181 ALA A N 1
ATOM 1440 C CA . ALA A 1 181 ? -0.955 -10.390 1.784 1.00 97.25 181 ALA A CA 1
ATOM 1441 C C . ALA A 1 181 ? -0.320 -11.633 1.140 1.00 97.25 181 ALA A C 1
ATOM 1443 O O . ALA A 1 181 ? 0.859 -11.942 1.372 1.00 97.25 181 ALA A O 1
ATOM 1444 N N . GLY A 1 182 ? -1.102 -12.333 0.318 1.00 95.75 182 GLY A N 1
ATOM 1445 C CA . GLY A 1 182 ? -0.626 -13.443 -0.507 1.00 95.75 182 GLY A CA 1
ATOM 1446 C C . GLY A 1 182 ? 0.281 -12.968 -1.643 1.00 95.75 182 GLY A C 1
ATOM 1447 O O . GLY A 1 182 ? 1.341 -13.549 -1.873 1.00 95.75 182 GLY A O 1
ATOM 1448 N N . ARG A 1 183 ? -0.103 -11.878 -2.316 1.00 96.94 183 ARG A N 1
ATOM 1449 C CA . ARG A 1 183 ? 0.636 -11.279 -3.435 1.00 96.94 183 ARG A CA 1
ATOM 1450 C C . ARG A 1 183 ? 0.485 -9.760 -3.475 1.00 96.94 183 ARG A C 1
ATOM 1452 O O . ARG A 1 183 ? -0.545 -9.225 -3.080 1.00 96.94 183 ARG A O 1
ATOM 1459 N N . PHE A 1 184 ? 1.491 -9.080 -4.009 1.00 98.19 184 PHE A N 1
ATOM 1460 C CA . PHE A 1 184 ? 1.461 -7.675 -4.394 1.00 98.19 184 PHE A CA 1
ATOM 1461 C C . PHE A 1 184 ? 1.555 -7.575 -5.912 1.00 98.19 184 PHE A C 1
ATOM 1463 O O . PHE A 1 184 ? 2.430 -8.189 -6.523 1.00 98.19 184 PHE A O 1
ATOM 1470 N N . ILE A 1 185 ? 0.672 -6.792 -6.515 1.00 96.81 185 ILE A N 1
ATOM 1471 C CA . ILE A 1 185 ? 0.730 -6.448 -7.934 1.00 96.81 185 ILE A CA 1
ATOM 1472 C C . ILE A 1 185 ? 0.913 -4.946 -8.026 1.00 96.81 185 ILE A C 1
ATOM 1474 O O . ILE A 1 185 ? 0.156 -4.193 -7.412 1.00 96.81 185 ILE A O 1
ATOM 1478 N N . ALA A 1 186 ? 1.926 -4.519 -8.767 1.00 96.69 186 ALA A N 1
ATOM 1479 C CA . ALA A 1 186 ? 2.294 -3.116 -8.871 1.00 96.69 186 ALA A CA 1
ATOM 1480 C C . ALA A 1 186 ? 2.806 -2.780 -10.282 1.00 96.69 186 ALA A C 1
ATOM 1482 O O . ALA A 1 186 ? 3.108 -3.689 -11.061 1.00 96.69 186 ALA A O 1
ATOM 1483 N N . PRO A 1 187 ? 2.939 -1.494 -10.633 1.00 94.81 187 PRO A N 1
ATOM 1484 C CA . PRO A 1 187 ? 3.592 -1.090 -11.868 1.00 94.81 187 PRO A CA 1
ATOM 1485 C C . PRO A 1 187 ? 5.086 -1.411 -11.849 1.00 94.81 187 PRO A C 1
ATOM 1487 O O . PRO A 1 187 ? 5.708 -1.549 -10.790 1.00 94.81 187 PRO A O 1
ATOM 1490 N N . LEU A 1 188 ? 5.676 -1.458 -13.041 1.00 93.69 188 LEU A N 1
ATOM 1491 C CA . LEU A 1 188 ? 7.125 -1.531 -13.222 1.00 93.69 188 LEU A CA 1
ATOM 1492 C C . LEU A 1 188 ? 7.854 -0.441 -12.417 1.00 93.69 188 LEU A C 1
ATOM 1494 O O . LEU A 1 188 ? 7.524 0.739 -12.501 1.00 93.69 188 LEU A O 1
ATOM 1498 N N . GLY A 1 189 ? 8.871 -0.842 -11.658 1.00 93.69 189 GLY A N 1
ATOM 1499 C CA . GLY A 1 189 ? 9.703 0.030 -10.828 1.00 93.69 189 GLY A CA 1
ATOM 1500 C C . GLY A 1 189 ? 9.292 0.076 -9.360 1.00 93.69 189 GLY A C 1
ATOM 1501 O O . GLY A 1 189 ? 10.156 0.278 -8.503 1.00 93.69 189 GLY A O 1
ATOM 1502 N N . VAL A 1 190 ? 8.019 -0.172 -9.048 1.00 96.81 190 VAL A N 1
ATOM 1503 C CA . VAL A 1 190 ? 7.497 -0.111 -7.674 1.00 96.81 190 VAL A CA 1
ATOM 1504 C C . VAL A 1 190 ? 7.947 -1.311 -6.838 1.00 96.81 190 VAL A C 1
ATOM 1506 O O . VAL A 1 190 ? 8.113 -1.188 -5.624 1.00 96.81 190 VAL A O 1
ATOM 1509 N N . GLY A 1 191 ? 8.225 -2.455 -7.464 1.00 96.56 191 GLY A N 1
ATOM 1510 C CA . GLY A 1 191 ? 8.660 -3.681 -6.796 1.00 96.56 191 GLY A CA 1
ATOM 1511 C C . GLY A 1 191 ? 9.910 -3.486 -5.940 1.00 96.56 191 GLY A C 1
ATOM 1512 O O . GLY A 1 191 ? 9.910 -3.882 -4.781 1.00 96.56 191 GLY A O 1
ATOM 1513 N N . VAL A 1 192 ? 10.911 -2.745 -6.429 1.00 96.00 192 VAL A N 1
ATOM 1514 C CA . VAL A 1 192 ? 12.151 -2.459 -5.672 1.00 96.00 192 VAL A CA 1
ATOM 1515 C C . VAL A 1 192 ? 11.857 -1.728 -4.359 1.00 96.00 192 VAL A C 1
ATOM 1517 O O . VAL A 1 192 ? 12.497 -1.960 -3.329 1.00 96.00 192 VAL A O 1
ATOM 1520 N N . ARG A 1 193 ? 10.849 -0.854 -4.370 1.00 96.94 193 ARG A N 1
ATOM 1521 C CA . ARG A 1 193 ? 10.397 -0.147 -3.176 1.00 96.94 193 ARG A CA 1
ATOM 1522 C C . ARG A 1 193 ? 9.691 -1.093 -2.206 1.00 96.94 193 ARG A C 1
ATOM 1524 O O . ARG A 1 193 ? 10.007 -1.063 -1.017 1.00 96.94 193 ARG A O 1
ATOM 1531 N N . LEU A 1 194 ? 8.811 -1.967 -2.698 1.00 98.38 194 LEU A N 1
ATOM 1532 C CA . LEU A 1 194 ? 8.149 -2.995 -1.883 1.00 98.38 194 LEU A CA 1
ATOM 1533 C C . LEU A 1 194 ? 9.165 -3.955 -1.239 1.00 98.38 194 LEU A C 1
ATOM 1535 O O . LEU A 1 194 ? 9.089 -4.201 -0.034 1.00 98.38 194 LEU A O 1
ATOM 1539 N N . GLU A 1 195 ? 10.158 -4.419 -2.002 1.00 98.19 195 GLU A N 1
ATOM 1540 C CA . GLU A 1 195 ? 11.261 -5.255 -1.507 1.00 98.19 195 GLU A CA 1
ATOM 1541 C C . GLU A 1 195 ? 12.038 -4.550 -0.393 1.00 98.19 195 GLU A C 1
ATOM 1543 O O . GLU A 1 195 ? 12.268 -5.120 0.674 1.00 98.19 195 GLU A O 1
ATOM 1548 N N . SER A 1 196 ? 12.367 -3.266 -0.577 1.00 97.69 196 SER A N 1
ATOM 1549 C CA . SER A 1 196 ? 13.062 -2.470 0.447 1.00 97.69 196 SER A CA 1
ATOM 1550 C C . SER A 1 196 ? 12.256 -2.283 1.741 1.00 97.69 196 SER A C 1
ATOM 1552 O O . SER A 1 196 ? 12.812 -1.968 2.796 1.00 97.69 196 SER A O 1
ATOM 1554 N N . TRP A 1 197 ? 10.937 -2.475 1.678 1.00 98.25 197 TRP A N 1
ATOM 1555 C CA . TRP A 1 197 ? 10.045 -2.465 2.834 1.00 98.25 197 TRP A CA 1
ATOM 1556 C C . TRP A 1 197 ? 9.790 -3.862 3.407 1.00 98.25 197 TRP A C 1
ATOM 1558 O O . TRP A 1 197 ? 9.048 -3.982 4.379 1.00 98.25 197 TRP A O 1
ATOM 1568 N N . GLY A 1 198 ? 10.451 -4.890 2.876 1.00 98.19 198 GLY A N 1
ATOM 1569 C CA . GLY A 1 198 ? 10.445 -6.249 3.408 1.00 98.19 198 GLY A CA 1
ATOM 1570 C C . GLY A 1 198 ? 9.456 -7.194 2.735 1.00 98.19 198 GLY A C 1
ATOM 1571 O O . GLY A 1 198 ? 9.267 -8.296 3.240 1.00 98.19 198 GLY A O 1
ATOM 1572 N N . VAL A 1 199 ? 8.821 -6.803 1.625 1.00 98.50 199 VAL A N 1
ATOM 1573 C CA . VAL A 1 199 ? 7.998 -7.737 0.847 1.00 98.50 199 VAL A CA 1
ATOM 1574 C C . VAL A 1 199 ? 8.923 -8.727 0.118 1.00 98.50 199 VAL A C 1
ATOM 1576 O O . VAL A 1 199 ? 9.803 -8.285 -0.618 1.00 98.50 199 VAL A O 1
ATOM 1579 N N . PRO A 1 200 ? 8.747 -10.049 0.288 1.00 97.44 200 PRO A N 1
ATOM 1580 C CA . PRO A 1 200 ? 9.514 -11.045 -0.454 1.00 97.44 200 PRO A CA 1
ATOM 1581 C C . PRO A 1 200 ? 9.331 -10.901 -1.971 1.00 97.44 200 PRO A C 1
ATOM 1583 O O . PRO A 1 200 ? 8.210 -10.710 -2.445 1.00 97.44 200 PRO A O 1
ATOM 1586 N N . ALA A 1 201 ? 10.418 -11.017 -2.737 1.00 95.00 201 ALA A N 1
ATOM 1587 C CA . ALA A 1 201 ? 10.396 -10.825 -4.190 1.00 95.00 201 ALA A CA 1
ATOM 1588 C C . ALA A 1 201 ? 9.440 -11.795 -4.916 1.00 95.00 201 ALA A C 1
ATOM 1590 O O . ALA A 1 201 ? 8.799 -11.421 -5.894 1.00 95.00 201 ALA A O 1
ATOM 1591 N N . ASP A 1 202 ? 9.275 -13.018 -4.408 1.00 94.38 202 ASP A N 1
ATOM 1592 C CA . ASP A 1 202 ? 8.355 -14.036 -4.933 1.00 94.38 202 ASP A CA 1
ATOM 1593 C C . ASP A 1 202 ? 6.868 -13.711 -4.694 1.00 94.38 202 ASP A C 1
ATOM 1595 O O . ASP A 1 202 ? 5.991 -14.258 -5.371 1.00 94.38 202 ASP A O 1
ATOM 1599 N N . LYS A 1 203 ? 6.570 -12.780 -3.778 1.00 95.75 203 LYS A N 1
ATOM 1600 C CA . LYS A 1 203 ? 5.227 -12.219 -3.584 1.00 95.75 203 LYS A CA 1
ATOM 1601 C C . LYS A 1 203 ? 4.943 -11.010 -4.471 1.00 95.75 203 LYS A C 1
ATOM 1603 O O . LYS A 1 203 ? 3.814 -10.527 -4.440 1.00 95.75 203 LYS A O 1
ATOM 1608 N N . ILE A 1 204 ? 5.904 -10.498 -5.237 1.00 96.75 204 ILE A N 1
ATOM 1609 C CA . ILE A 1 204 ? 5.736 -9.281 -6.040 1.00 96.75 204 ILE A CA 1
ATOM 1610 C C . ILE A 1 204 ? 5.566 -9.654 -7.510 1.00 96.75 204 ILE A C 1
ATOM 1612 O O . ILE A 1 204 ? 6.312 -10.447 -8.075 1.00 96.75 204 ILE A O 1
ATOM 1616 N N . THR A 1 205 ? 4.571 -9.063 -8.160 1.00 95.06 205 THR A N 1
ATOM 1617 C CA . THR A 1 205 ? 4.406 -9.113 -9.612 1.00 95.06 205 THR A CA 1
ATOM 1618 C C . THR A 1 205 ? 4.340 -7.688 -10.142 1.00 95.06 205 THR A C 1
ATOM 1620 O O . THR A 1 205 ? 3.373 -6.972 -9.892 1.00 95.06 205 THR A O 1
ATOM 1623 N N . GLU A 1 206 ? 5.373 -7.270 -10.869 1.00 93.81 206 GLU A N 1
ATOM 1624 C CA . GLU A 1 206 ? 5.361 -5.990 -11.574 1.00 93.81 206 GLU A CA 1
ATOM 1625 C C . GLU A 1 206 ? 4.791 -6.169 -12.982 1.00 93.81 206 GLU A C 1
ATOM 1627 O O . GLU A 1 206 ? 5.216 -7.063 -13.717 1.00 93.81 206 GLU A O 1
ATOM 1632 N N . LEU A 1 207 ? 3.844 -5.316 -13.367 1.00 91.38 207 LEU A N 1
ATOM 1633 C CA . LEU A 1 207 ? 3.201 -5.359 -14.679 1.00 91.38 207 LEU A CA 1
ATOM 1634 C C . LEU A 1 207 ? 3.399 -4.037 -15.426 1.00 91.38 207 LEU A C 1
ATOM 1636 O O . LEU A 1 207 ? 3.274 -2.950 -14.861 1.00 91.38 207 LEU A O 1
ATOM 1640 N N . GLY A 1 208 ? 3.720 -4.146 -16.716 1.00 87.81 208 GLY A N 1
ATOM 1641 C CA . GLY A 1 208 ? 3.693 -3.028 -17.657 1.00 87.81 208 GLY A CA 1
ATOM 1642 C C . GLY A 1 208 ? 2.290 -2.791 -18.214 1.00 87.81 208 GLY A C 1
ATOM 1643 O O . GLY A 1 208 ? 1.395 -3.625 -18.069 1.00 87.81 208 GLY A O 1
ATOM 1644 N N . TRP A 1 209 ? 2.090 -1.661 -18.890 1.00 84.94 209 TRP A N 1
ATOM 1645 C CA . TRP A 1 209 ? 0.818 -1.374 -19.552 1.00 84.94 209 TRP A CA 1
ATOM 1646 C C . TRP A 1 209 ? 0.519 -2.394 -20.653 1.00 84.94 209 TRP A C 1
ATOM 1648 O O . TRP A 1 209 ? 1.412 -2.805 -21.389 1.00 84.94 209 TRP A O 1
ATOM 1658 N N . GLY A 1 210 ? -0.746 -2.808 -20.757 1.00 76.94 210 GLY A N 1
ATOM 1659 C CA . GLY A 1 210 ? -1.178 -3.814 -21.733 1.00 76.94 210 GLY A CA 1
ATOM 1660 C C . GLY A 1 210 ? -0.725 -5.245 -21.419 1.00 76.94 210 GLY A C 1
ATOM 1661 O O . GLY A 1 210 ? -0.997 -6.149 -22.204 1.00 76.94 210 GLY A O 1
ATOM 1662 N N . VAL A 1 211 ? -0.060 -5.485 -20.281 1.00 75.88 211 VAL A N 1
ATOM 1663 C CA . VAL A 1 211 ? 0.309 -6.836 -19.844 1.00 75.88 211 VAL A CA 1
ATOM 1664 C C . VAL A 1 211 ? -0.831 -7.439 -19.026 1.00 75.88 211 VAL A C 1
ATOM 1666 O O . VAL A 1 211 ? -1.107 -7.017 -17.907 1.00 75.88 211 VAL A O 1
ATOM 1669 N N . PHE A 1 212 ? -1.460 -8.480 -19.570 1.00 65.00 212 PHE A N 1
ATOM 1670 C CA . PHE A 1 212 ? -2.569 -9.200 -18.939 1.00 65.00 212 PHE A CA 1
ATOM 1671 C C . PHE A 1 212 ? -2.164 -10.639 -18.598 1.00 65.00 212 PHE A C 1
ATOM 1673 O O . PHE A 1 212 ? -2.612 -11.581 -19.239 1.00 65.00 212 PHE A O 1
ATOM 1680 N N . SER A 1 213 ? -1.272 -10.866 -17.635 1.00 57.03 213 SER A N 1
ATOM 1681 C CA . SER A 1 213 ? -0.955 -12.248 -17.250 1.00 57.03 213 SER A CA 1
ATOM 1682 C C . SER A 1 213 ? -0.640 -12.391 -15.770 1.00 57.03 213 SER A C 1
ATOM 1684 O O . SER A 1 213 ? 0.455 -12.076 -15.316 1.00 57.03 213 SER A O 1
ATOM 1686 N N . LEU A 1 214 ? -1.590 -12.993 -15.055 1.00 53.50 214 LEU A N 1
ATOM 1687 C CA . LEU A 1 214 ? -1.359 -13.717 -13.806 1.00 53.50 214 LEU A CA 1
ATOM 1688 C C . LEU A 1 214 ? -1.605 -15.217 -14.031 1.00 53.50 214 LEU A C 1
ATOM 1690 O O . LEU A 1 214 ? -2.298 -15.854 -13.254 1.00 53.50 214 LEU A O 1
ATOM 1694 N N . GLY A 1 215 ? -1.075 -15.788 -15.117 1.00 42.94 215 GLY A N 1
ATOM 1695 C CA . GLY A 1 215 ? -1.128 -17.234 -15.351 1.00 42.94 215 GLY A CA 1
ATOM 1696 C C . GLY A 1 215 ? -2.493 -17.775 -15.812 1.00 42.94 215 GLY A C 1
ATOM 1697 O O . GLY A 1 215 ? -3.437 -17.886 -15.046 1.00 42.94 215 GLY A O 1
ATOM 1698 N N . ARG A 1 216 ? -2.523 -18.193 -17.086 1.00 44.59 216 ARG A N 1
ATOM 1699 C CA . ARG A 1 216 ? -3.500 -19.062 -17.783 1.00 44.59 216 ARG A CA 1
ATOM 1700 C C . ARG A 1 216 ? -4.995 -18.704 -17.673 1.00 44.59 216 ARG A C 1
ATOM 1702 O O . ARG A 1 216 ? -5.712 -19.263 -16.852 1.00 44.59 216 ARG A O 1
ATOM 1709 N N . ASN A 1 217 ? -5.504 -17.949 -18.651 1.00 40.62 217 ASN A N 1
ATOM 1710 C CA . ASN A 1 217 ? -6.866 -18.157 -19.169 1.00 40.62 217 ASN A CA 1
ATOM 1711 C C . ASN A 1 217 ? -6.935 -17.738 -20.668 1.00 40.62 217 ASN A C 1
ATOM 1713 O O . ASN A 1 217 ? -6.261 -16.770 -21.025 1.00 40.62 217 ASN A O 1
ATOM 1717 N N . PRO A 1 218 ? -7.704 -18.420 -21.552 1.00 36.41 218 PRO A N 1
ATOM 1718 C CA . PRO A 1 218 ? -7.697 -18.268 -23.023 1.00 36.41 218 PRO A CA 1
ATOM 1719 C C . PRO A 1 218 ? -8.117 -16.908 -23.604 1.00 36.41 218 PRO A C 1
ATOM 1721 O O . PRO A 1 218 ? -8.228 -16.769 -24.816 1.00 36.41 218 PRO A O 1
ATOM 1724 N N . TRP A 1 219 ? -8.338 -15.883 -22.785 1.00 43.91 219 TRP A N 1
ATOM 1725 C CA . TRP A 1 219 ? -8.712 -14.547 -23.260 1.00 43.91 219 TRP A CA 1
ATOM 1726 C C . TRP A 1 219 ? -7.559 -13.811 -23.978 1.00 43.91 219 TRP A C 1
ATOM 1728 O O . TRP A 1 219 ? -7.799 -12.818 -24.665 1.00 43.91 219 TRP A O 1
ATOM 1738 N N . TYR A 1 220 ? -6.321 -14.312 -23.861 1.00 37.62 220 TYR A N 1
ATOM 1739 C CA . TYR A 1 220 ? -5.097 -13.693 -24.390 1.00 37.62 220 TYR A CA 1
ATOM 1740 C C . TYR A 1 220 ? -5.007 -13.676 -25.931 1.00 37.62 220 TYR A C 1
ATOM 1742 O O . TYR A 1 220 ? -4.444 -12.742 -26.492 1.00 37.62 220 TYR A O 1
ATOM 1750 N N . GLU A 1 221 ? -5.636 -14.621 -26.642 1.00 37.31 221 GLU A N 1
ATOM 1751 C CA . GLU A 1 221 ? -5.660 -14.602 -28.121 1.00 37.31 221 GLU A CA 1
ATOM 1752 C C . GLU A 1 221 ? -6.490 -13.436 -28.699 1.00 37.31 221 GLU A C 1
ATOM 1754 O O . GLU A 1 221 ? -6.363 -13.095 -29.878 1.00 37.31 221 GLU A O 1
ATOM 1759 N N . SER A 1 222 ? -7.330 -12.783 -27.886 1.00 43.28 222 SER A N 1
ATOM 1760 C CA . SER A 1 222 ? -8.187 -11.689 -28.361 1.00 43.28 222 SER A CA 1
ATOM 1761 C C . SER A 1 222 ? -7.443 -10.360 -28.555 1.00 43.28 222 SER A C 1
ATOM 1763 O O . SER A 1 222 ? -7.847 -9.561 -29.398 1.00 43.28 222 SER A O 1
ATOM 1765 N N . ILE A 1 223 ? -6.326 -10.134 -27.851 1.00 41.00 223 ILE A N 1
ATOM 1766 C CA . ILE A 1 223 ? -5.586 -8.860 -27.902 1.00 41.00 223 ILE A CA 1
ATOM 1767 C C . ILE A 1 223 ? -4.500 -8.877 -28.986 1.00 41.00 223 ILE A C 1
ATOM 1769 O O . ILE A 1 223 ? -4.318 -7.872 -29.671 1.00 41.00 223 ILE A O 1
ATOM 1773 N N . ASP A 1 224 ? -3.867 -10.024 -29.252 1.00 37.78 224 ASP A N 1
ATOM 1774 C CA . ASP A 1 224 ? -2.930 -10.170 -30.383 1.00 37.78 224 ASP A CA 1
ATOM 1775 C C . ASP A 1 224 ? -3.611 -9.952 -31.747 1.00 37.78 224 ASP A C 1
ATOM 1777 O O . ASP A 1 224 ? -2.967 -9.562 -32.725 1.00 37.78 224 ASP A O 1
ATOM 1781 N N . ASN A 1 225 ? -4.933 -10.136 -31.815 1.00 38.12 225 ASN A N 1
ATOM 1782 C CA . ASN A 1 225 ? -5.731 -9.757 -32.979 1.00 38.12 225 ASN A CA 1
ATOM 1783 C C . ASN A 1 225 ? -6.134 -8.271 -32.985 1.00 38.12 225 ASN A C 1
ATOM 1785 O O . ASN A 1 225 ? -6.390 -7.732 -34.059 1.00 38.12 225 ASN A O 1
ATOM 1789 N N . ALA A 1 226 ? -6.146 -7.592 -31.834 1.00 40.03 226 ALA A N 1
ATOM 1790 C CA . ALA A 1 226 ? -6.510 -6.178 -31.722 1.00 40.03 226 ALA A CA 1
ATOM 1791 C C . ALA A 1 226 ? -5.322 -5.226 -31.972 1.00 40.03 226 ALA A C 1
ATOM 1793 O O . ALA A 1 226 ? -5.519 -4.101 -32.421 1.00 40.03 226 ALA A O 1
ATOM 1794 N N . VAL A 1 227 ? -4.084 -5.675 -31.722 1.00 38.72 227 VAL A N 1
ATOM 1795 C CA . VAL A 1 227 ? -2.857 -4.857 -31.864 1.00 38.72 227 VAL A CA 1
ATOM 1796 C C . VAL A 1 227 ? -2.191 -5.007 -33.244 1.00 38.72 227 VAL A C 1
ATOM 1798 O O . VAL A 1 227 ? -1.209 -4.330 -33.554 1.00 38.72 227 VAL A O 1
ATOM 1801 N N . LYS A 1 228 ? -2.764 -5.809 -34.152 1.00 36.88 228 LYS A N 1
ATOM 1802 C CA . LYS A 1 228 ? -2.430 -5.747 -35.583 1.00 36.88 228 LYS A CA 1
ATOM 1803 C C . LYS A 1 228 ? -3.037 -4.488 -36.206 1.00 36.88 228 LYS A C 1
ATOM 1805 O O . LYS A 1 228 ? -4.006 -4.560 -36.954 1.00 36.88 228 LYS A O 1
ATOM 1810 N N . VAL A 1 229 ? -2.442 -3.331 -35.933 1.00 34.69 229 VAL A N 1
ATOM 1811 C CA . VAL A 1 229 ? -2.606 -2.164 -36.804 1.00 34.69 229 VAL A CA 1
ATOM 1812 C C . VAL A 1 229 ? -1.954 -2.527 -38.145 1.00 34.69 229 VAL A C 1
ATOM 1814 O O . VAL A 1 229 ? -0.761 -2.854 -38.163 1.00 34.69 229 VAL A O 1
ATOM 1817 N N . PRO A 1 230 ? -2.692 -2.532 -39.270 1.00 36.25 230 PRO A N 1
ATOM 1818 C CA . PRO A 1 230 ? -2.088 -2.730 -40.576 1.00 36.25 230 PRO A CA 1
ATOM 1819 C C . PRO A 1 230 ? -1.097 -1.594 -40.824 1.00 36.25 230 PRO A C 1
ATOM 1821 O O . PRO A 1 230 ? -1.453 -0.422 -40.718 1.00 36.25 230 PRO A O 1
ATOM 1824 N N . LYS A 1 231 ? 0.145 -1.942 -41.171 1.00 40.62 231 LYS A N 1
ATOM 1825 C CA . LYS A 1 231 ? 1.035 -1.001 -41.849 1.00 40.62 231 LYS A CA 1
ATOM 1826 C C . LYS A 1 231 ? 0.374 -0.620 -43.171 1.00 40.62 231 LYS A C 1
ATOM 1828 O O . LYS A 1 231 ? 0.276 -1.486 -44.035 1.00 40.62 231 LYS A O 1
ATOM 1833 N N . ASN A 1 232 ? -0.024 0.639 -43.303 1.00 40.50 232 ASN A N 1
ATOM 1834 C CA . ASN A 1 232 ? -0.118 1.353 -44.571 1.00 40.50 232 ASN A CA 1
ATOM 1835 C C . ASN A 1 232 ? 0.614 2.679 -44.393 1.00 40.50 232 ASN A C 1
ATOM 1837 O O . ASN A 1 232 ? 0.215 3.433 -43.479 1.00 40.50 232 ASN A O 1
#